Protein AF-A0A2E7GYG0-F1 (afdb_monomer_lite)

Structure (mmCIF, N/CA/C/O backbone):
data_AF-A0A2E7GYG0-F1
#
_entry.id   AF-A0A2E7GYG0-F1
#
loop_
_atom_site.group_PDB
_atom_site.id
_atom_site.type_symbol
_atom_site.label_atom_id
_atom_site.label_alt_id
_atom_site.label_comp_id
_atom_site.label_asym_id
_atom_site.label_entity_id
_atom_site.label_seq_id
_atom_site.pdbx_PDB_ins_code
_atom_site.Cartn_x
_atom_site.Cartn_y
_atom_site.Cartn_z
_atom_site.occupancy
_atom_site.B_iso_or_equiv
_atom_site.auth_seq_id
_atom_site.auth_comp_id
_atom_site.auth_asym_id
_atom_site.auth_atom_id
_atom_site.pdbx_PDB_model_num
ATOM 1 N N . MET A 1 1 ? -18.076 -58.153 -50.955 1.00 33.41 1 MET A N 1
ATOM 2 C CA . MET A 1 1 ? -17.111 -58.349 -49.848 1.00 33.41 1 MET A CA 1
ATOM 3 C C . MET A 1 1 ? -17.342 -57.256 -48.816 1.00 33.41 1 MET A C 1
ATOM 5 O O . MET A 1 1 ? -17.898 -56.226 -49.158 1.00 33.41 1 MET A O 1
ATOM 9 N N . ARG A 1 2 ? -17.050 -57.573 -47.556 1.00 34.78 2 ARG A N 1
ATOM 10 C CA . ARG A 1 2 ? -17.589 -56.986 -46.318 1.00 34.78 2 ARG A CA 1
ATOM 11 C C . ARG A 1 2 ? -17.377 -55.469 -46.173 1.00 34.78 2 ARG A C 1
ATOM 13 O O . ARG A 1 2 ? -16.277 -54.990 -46.403 1.00 34.78 2 ARG A O 1
ATOM 20 N N . GLY A 1 3 ? -18.394 -54.768 -45.669 1.00 33.34 3 GLY A N 1
ATOM 21 C CA . GLY A 1 3 ? -18.310 -53.374 -45.223 1.00 33.34 3 GLY A CA 1
ATOM 22 C C . GLY A 1 3 ? -19.575 -52.991 -44.458 1.00 33.34 3 GLY A C 1
ATOM 23 O O . GLY A 1 3 ? -20.660 -53.052 -45.011 1.00 33.34 3 GLY A O 1
ATOM 24 N N . ARG A 1 4 ? -19.427 -52.733 -43.161 1.00 37.69 4 ARG A N 1
ATOM 25 C CA . ARG A 1 4 ? -20.456 -52.665 -42.111 1.00 37.69 4 ARG A CA 1
ATOM 26 C C . ARG A 1 4 ? -21.524 -51.577 -42.319 1.00 37.69 4 ARG A C 1
ATOM 28 O O . ARG A 1 4 ? -21.213 -50.487 -42.783 1.00 37.69 4 ARG A O 1
ATOM 35 N N . LEU A 1 5 ? -22.750 -51.877 -41.871 1.00 33.22 5 LEU A N 1
ATOM 36 C CA . LEU A 1 5 ? -23.785 -50.892 -41.544 1.00 33.22 5 LEU A CA 1
ATOM 37 C C . LEU A 1 5 ? -23.222 -49.839 -40.578 1.00 33.22 5 LEU A C 1
ATOM 39 O O . LEU A 1 5 ? -22.722 -50.199 -39.513 1.00 33.22 5 LEU A O 1
ATOM 43 N N . VAL A 1 6 ? -23.428 -48.564 -40.898 1.00 33.34 6 VAL A N 1
ATOM 44 C CA . VAL A 1 6 ? -23.585 -47.505 -39.899 1.00 33.34 6 VAL A CA 1
ATOM 45 C C . VAL A 1 6 ? -24.894 -46.800 -40.233 1.00 33.34 6 VAL A C 1
ATOM 47 O O . VAL A 1 6 ? -25.022 -46.140 -41.261 1.00 33.34 6 VAL A O 1
ATOM 50 N N . LEU A 1 7 ? -25.896 -47.037 -39.389 1.00 32.44 7 LEU A N 1
ATOM 51 C CA . LEU A 1 7 ? -27.152 -46.303 -39.375 1.00 32.44 7 LEU A CA 1
ATOM 52 C C . LEU A 1 7 ? -26.850 -44.864 -38.954 1.00 32.44 7 LEU A C 1
ATOM 54 O O . LEU A 1 7 ? -26.461 -44.606 -37.818 1.00 32.44 7 LEU A O 1
ATOM 58 N N . VAL A 1 8 ? -27.031 -43.943 -39.894 1.00 31.84 8 VAL A N 1
ATOM 59 C CA . VAL A 1 8 ? -27.128 -42.509 -39.639 1.00 31.84 8 VAL A CA 1
ATOM 60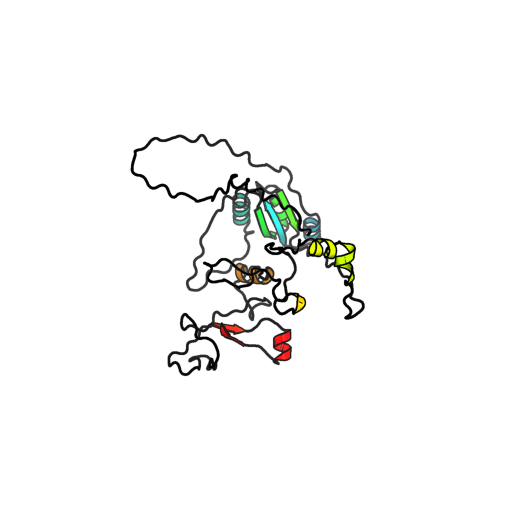 C C . VAL A 1 8 ? -28.435 -42.279 -38.881 1.00 31.84 8 VAL A C 1
ATOM 62 O O . VAL A 1 8 ? -29.512 -42.316 -39.471 1.00 31.84 8 VAL A O 1
ATOM 65 N N . VAL A 1 9 ? -28.353 -42.082 -37.565 1.00 32.62 9 VAL A N 1
ATOM 66 C CA . VAL A 1 9 ? -29.472 -41.556 -36.775 1.00 32.62 9 VAL A CA 1
ATOM 67 C C . VAL A 1 9 ? -29.302 -40.046 -36.696 1.00 32.62 9 VAL A C 1
ATOM 69 O O . VAL A 1 9 ? -28.594 -39.502 -35.856 1.00 32.62 9 VAL A O 1
ATOM 72 N N . MET A 1 10 ? -29.943 -39.388 -37.654 1.00 33.03 10 MET A N 1
ATOM 73 C CA . MET A 1 10 ? -30.180 -37.956 -37.708 1.00 33.03 10 MET A CA 1
ATOM 74 C C . MET A 1 10 ? -31.490 -37.682 -36.956 1.00 33.03 10 MET A C 1
ATOM 76 O O . MET A 1 10 ? -32.553 -37.754 -37.559 1.00 33.03 10 MET A O 1
ATOM 80 N N . ALA A 1 11 ? -31.433 -37.453 -35.640 1.00 32.22 11 ALA A N 1
ATOM 81 C CA . ALA A 1 11 ? -32.540 -36.888 -34.854 1.00 32.22 11 ALA A CA 1
ATOM 82 C C . ALA A 1 11 ? -32.092 -36.607 -33.411 1.00 32.22 11 ALA A C 1
ATOM 84 O O . ALA A 1 11 ? -32.101 -37.519 -32.593 1.00 32.22 11 ALA A O 1
ATOM 85 N N . LEU A 1 12 ? -31.688 -35.362 -33.129 1.00 29.38 12 LEU A N 1
ATOM 86 C CA . LEU A 1 12 ? -31.850 -34.634 -31.852 1.00 29.38 12 LEU A CA 1
ATOM 87 C C . LEU A 1 12 ? -31.145 -33.266 -31.959 1.00 29.38 12 LEU A C 1
ATOM 89 O O . LEU A 1 12 ? -30.256 -32.915 -31.194 1.00 29.38 12 LEU A O 1
ATOM 93 N N . LEU A 1 13 ? -31.546 -32.482 -32.960 1.00 33.47 13 LEU A N 1
ATOM 94 C CA . LEU A 1 13 ? -31.440 -31.026 -32.916 1.00 33.47 13 LEU A CA 1
ATOM 95 C C . LEU A 1 13 ? -32.836 -30.545 -32.548 1.00 33.47 13 LEU A C 1
ATOM 97 O O . LEU A 1 13 ? -33.696 -30.587 -33.420 1.00 33.47 13 LEU A O 1
ATOM 101 N N . LEU A 1 14 ? -33.064 -30.221 -31.270 1.00 33.94 14 LEU A N 1
ATOM 102 C CA . LEU A 1 14 ? -34.128 -29.349 -30.737 1.00 33.94 14 LEU A CA 1
ATOM 103 C C . LEU A 1 14 ? -34.200 -29.511 -29.205 1.00 33.94 14 LEU A C 1
ATOM 105 O O . LEU A 1 14 ? -35.057 -30.218 -28.685 1.00 33.94 14 LEU A O 1
ATOM 109 N N . SER A 1 15 ? -33.314 -28.825 -28.479 1.00 32.38 15 SER A N 1
ATOM 110 C CA . SER A 1 15 ? -33.604 -28.361 -27.114 1.00 32.38 15 SER A CA 1
ATOM 111 C C . SER A 1 15 ? -32.639 -27.241 -26.702 1.00 32.38 15 SER A C 1
ATOM 113 O O . SER A 1 15 ? -31.486 -27.486 -26.365 1.00 32.38 15 SER A O 1
ATOM 115 N N . SER A 1 16 ? -33.170 -26.015 -26.768 1.00 29.08 16 SER A N 1
ATOM 116 C CA . SER A 1 16 ? -32.840 -24.821 -25.973 1.00 29.08 16 SER A CA 1
ATOM 117 C C . SER A 1 16 ? -31.392 -24.312 -25.925 1.00 29.08 16 SER A C 1
ATOM 119 O O . SER A 1 16 ? -30.698 -24.464 -24.924 1.00 29.08 16 SER A O 1
ATOM 121 N N . SER A 1 17 ? -31.009 -23.535 -26.937 1.00 30.48 17 SER A N 1
ATOM 122 C CA . SER A 1 17 ? -30.136 -22.372 -26.751 1.00 30.48 17 SER A CA 1
ATOM 123 C C . SER A 1 17 ? -31.020 -21.143 -26.502 1.00 30.48 17 SER A C 1
ATOM 125 O O . SER A 1 17 ? -31.627 -20.627 -27.441 1.00 30.48 17 SER A O 1
ATOM 127 N N . LEU A 1 18 ? -31.139 -20.699 -25.248 1.00 32.06 18 LEU A N 1
ATOM 128 C CA . LEU A 1 18 ? -31.650 -19.362 -24.935 1.00 32.06 18 LEU A CA 1
ATOM 129 C C . LEU A 1 18 ? -30.455 -18.399 -24.905 1.00 32.06 18 LEU A C 1
ATOM 131 O O . LEU A 1 18 ? -29.615 -18.525 -24.015 1.00 32.06 18 LEU A O 1
ATOM 135 N N . PRO A 1 19 ? -30.347 -17.450 -25.847 1.00 31.58 19 PRO A N 1
ATOM 136 C CA . PRO A 1 19 ? -29.474 -16.302 -25.679 1.00 31.58 19 PRO A CA 1
ATOM 137 C C . PRO A 1 19 ? -30.130 -15.340 -24.681 1.00 31.58 19 PRO A C 1
ATOM 139 O O . PRO A 1 19 ? -31.263 -14.903 -24.878 1.00 31.58 19 PRO A O 1
ATOM 142 N N . SER A 1 20 ? -29.429 -15.011 -23.596 1.00 27.31 20 SER A N 1
ATOM 143 C CA . SER A 1 20 ? -29.859 -13.953 -22.681 1.00 27.31 20 SER A CA 1
ATOM 144 C C . SER A 1 20 ? -29.517 -12.603 -23.317 1.00 27.31 20 SER A C 1
ATOM 146 O O . SER A 1 20 ? -28.436 -12.056 -23.119 1.00 27.31 20 SER A O 1
ATOM 148 N N . THR A 1 21 ? -30.404 -12.099 -24.175 1.00 32.84 21 THR A N 1
ATOM 149 C CA . THR A 1 21 ? -30.328 -10.738 -24.718 1.00 32.84 21 THR A CA 1
ATOM 150 C C . THR A 1 21 ? -31.119 -9.795 -23.819 1.00 32.84 21 THR A C 1
ATOM 152 O O . THR A 1 21 ? -32.348 -9.875 -23.755 1.00 32.84 21 THR A O 1
ATOM 155 N N . ALA A 1 22 ? -30.419 -8.881 -23.145 1.00 26.56 22 ALA A N 1
ATOM 156 C CA . ALA A 1 22 ? -31.026 -7.746 -22.462 1.00 26.56 22 ALA A CA 1
ATOM 157 C C . ALA A 1 22 ? -31.752 -6.871 -23.496 1.00 26.56 22 ALA A C 1
ATOM 159 O O . ALA A 1 22 ? -31.137 -6.285 -24.386 1.00 26.56 22 ALA A O 1
ATOM 160 N N . THR A 1 23 ? -33.081 -6.830 -23.413 1.00 26.23 23 THR A N 1
ATOM 161 C CA . THR A 1 23 ? -33.915 -6.013 -24.297 1.00 26.23 23 THR A CA 1
ATOM 162 C C . THR A 1 23 ? -34.096 -4.644 -23.654 1.00 26.23 23 THR A C 1
ATOM 164 O O . THR A 1 23 ? -34.757 -4.522 -22.625 1.00 26.23 23 THR A O 1
ATOM 167 N N . ILE A 1 24 ? -33.512 -3.611 -24.265 1.00 32.62 24 ILE A N 1
ATOM 168 C CA . ILE A 1 24 ? -33.830 -2.209 -23.977 1.00 32.62 24 ILE A CA 1
ATOM 169 C C . ILE A 1 24 ? -35.216 -1.937 -24.569 1.00 32.62 24 ILE A C 1
ATOM 171 O O . ILE A 1 24 ? -35.378 -1.798 -25.781 1.00 32.62 24 ILE A O 1
ATOM 175 N N . GLY A 1 25 ? -36.232 -1.913 -23.710 1.00 26.00 25 GLY A N 1
ATOM 176 C CA . GLY A 1 25 ? -37.585 -1.500 -24.065 1.00 26.00 25 GLY A CA 1
ATOM 177 C C . GLY A 1 25 ? -37.721 0.017 -23.980 1.00 26.00 25 GLY A C 1
ATOM 178 O O . GLY A 1 25 ? -37.784 0.573 -22.889 1.00 26.00 25 GLY A O 1
ATOM 179 N N . SER A 1 26 ? -37.788 0.680 -25.133 1.00 30.48 26 SER A N 1
ATOM 180 C CA . SER A 1 26 ? -38.292 2.050 -25.252 1.00 30.48 26 SER A CA 1
ATOM 181 C C . SER A 1 26 ? -39.805 2.016 -25.470 1.00 30.48 26 SER A C 1
ATOM 183 O O . SER A 1 26 ? -40.259 1.439 -26.457 1.00 30.48 26 SER A O 1
ATOM 185 N N . SER A 1 27 ? -40.576 2.669 -24.593 1.00 31.11 27 SER A N 1
ATOM 186 C CA . SER A 1 27 ? -41.875 3.257 -24.950 1.00 31.11 27 SER A CA 1
ATOM 187 C C . SER A 1 27 ? -42.373 4.264 -23.902 1.00 31.11 27 SER A C 1
ATOM 189 O O . SER A 1 27 ? -42.731 3.888 -22.792 1.00 31.11 27 SER A O 1
ATOM 191 N N . GLY A 1 28 ? -42.404 5.537 -24.309 1.00 26.77 28 GLY A N 1
ATOM 192 C CA . GLY A 1 28 ? -43.524 6.486 -24.192 1.00 26.77 28 GLY A CA 1
ATOM 193 C C . GLY A 1 28 ? -44.371 6.581 -22.912 1.00 26.77 28 GLY A C 1
ATOM 194 O O . GLY A 1 28 ? -45.183 5.713 -22.625 1.00 26.77 28 GLY A O 1
ATOM 195 N N . SER A 1 29 ? -44.267 7.750 -22.270 1.00 35.12 29 SER A N 1
ATOM 196 C CA . SER A 1 29 ? -45.313 8.535 -21.582 1.00 35.12 29 SER A CA 1
ATOM 197 C C . SER A 1 29 ? -46.593 7.828 -21.091 1.00 35.12 29 SER A C 1
ATOM 199 O O . SER A 1 29 ? -47.528 7.622 -21.867 1.00 35.12 29 SER A O 1
ATOM 201 N N . ALA A 1 30 ? -46.720 7.670 -19.771 1.00 28.12 30 ALA A N 1
ATOM 202 C CA . ALA A 1 30 ? -47.998 7.757 -19.060 1.00 28.12 30 ALA A CA 1
ATOM 203 C C . ALA A 1 30 ? -47.771 8.157 -17.589 1.00 28.12 30 ALA A C 1
ATOM 205 O O . ALA A 1 30 ? -46.760 7.828 -16.980 1.00 28.12 30 ALA A O 1
ATOM 206 N N . SER A 1 31 ? -48.711 8.939 -17.074 1.00 27.78 31 SER A N 1
ATOM 207 C CA . SER A 1 31 ? -48.713 9.726 -15.841 1.00 27.78 31 SER A CA 1
ATOM 208 C C . SER A 1 31 ? -48.737 8.942 -14.522 1.00 27.78 31 SER A C 1
ATOM 210 O O . SER A 1 31 ? -49.460 7.960 -14.398 1.00 27.78 31 SER A O 1
ATOM 212 N N . SER A 1 32 ? -48.031 9.504 -13.533 1.00 35.12 32 SER A N 1
ATOM 213 C CA . SER A 1 32 ? -48.257 9.502 -12.074 1.00 35.12 32 SER A CA 1
ATOM 214 C C . SER A 1 32 ? -49.264 8.505 -11.483 1.00 35.12 32 SER A C 1
ATOM 216 O O . SER A 1 32 ? -50.478 8.660 -11.630 1.00 35.12 32 SER A O 1
ATOM 218 N N . SER A 1 33 ? -48.763 7.591 -10.656 1.00 27.05 33 SER A N 1
ATOM 219 C CA . SER A 1 33 ? -49.488 7.025 -9.515 1.00 27.05 33 SER A CA 1
ATOM 220 C C . SER A 1 33 ? -48.459 6.709 -8.431 1.00 27.05 33 SER A C 1
ATOM 222 O O . SER A 1 33 ? -47.560 5.901 -8.643 1.00 27.05 33 SER A O 1
ATOM 224 N N . GLU A 1 34 ? -48.534 7.430 -7.315 1.00 35.12 34 GLU A N 1
ATOM 225 C CA . GLU A 1 34 ? -47.704 7.218 -6.131 1.00 35.12 34 GLU A CA 1
ATOM 226 C C . GLU A 1 34 ? -48.044 5.855 -5.513 1.00 35.12 34 GLU A C 1
ATOM 228 O O . GLU A 1 34 ? -49.102 5.690 -4.907 1.00 35.12 34 GLU A O 1
ATOM 233 N N . GLU A 1 35 ? -47.155 4.871 -5.647 1.00 28.17 35 GLU A N 1
ATOM 234 C CA . GLU A 1 35 ? -47.174 3.687 -4.790 1.00 28.17 35 GLU A CA 1
ATOM 235 C C . GLU A 1 35 ? -46.296 3.954 -3.562 1.00 28.17 35 GLU A C 1
ATOM 237 O O . GLU A 1 35 ? -45.066 3.972 -3.623 1.00 28.17 35 GLU A O 1
ATOM 242 N N . GLN A 1 36 ? -46.956 4.187 -2.425 1.00 33.34 36 GLN A N 1
ATOM 243 C CA . GLN A 1 36 ? -46.347 4.161 -1.098 1.00 33.34 36 GLN A CA 1
ATOM 244 C C . GLN A 1 36 ? -45.737 2.777 -0.840 1.00 33.34 36 GLN A C 1
ATOM 246 O O . GLN A 1 36 ? -46.421 1.842 -0.418 1.00 33.34 36 GLN A O 1
ATOM 251 N N . SER A 1 37 ? -44.429 2.652 -1.057 1.00 30.83 37 SER A N 1
ATOM 252 C CA . SER A 1 37 ? -43.659 1.513 -0.565 1.00 30.83 37 SER A CA 1
ATOM 253 C C . SER A 1 37 ? -43.575 1.598 0.959 1.00 30.83 37 SER A C 1
ATOM 255 O O . SER A 1 37 ? -42.920 2.475 1.525 1.00 30.83 37 SER A O 1
ATOM 257 N N . SER A 1 38 ? -44.281 0.695 1.635 1.00 33.25 38 SER A N 1
ATOM 258 C CA . SER A 1 38 ? -44.122 0.462 3.067 1.00 33.25 38 SER A CA 1
ATOM 259 C C . SER A 1 38 ? -42.741 -0.150 3.309 1.00 33.25 38 SER A C 1
ATOM 261 O O . SER A 1 38 ? -42.556 -1.354 3.131 1.00 33.25 38 SER A O 1
ATOM 263 N N . GLN A 1 39 ? -41.767 0.672 3.704 1.00 35.84 39 GLN A N 1
ATOM 264 C CA . GLN A 1 39 ? -40.470 0.192 4.178 1.00 35.84 39 GLN A CA 1
ATOM 265 C C . GLN A 1 39 ? -40.678 -0.643 5.446 1.00 35.84 39 GLN A C 1
ATOM 267 O O . GLN A 1 39 ? -41.074 -0.148 6.502 1.00 35.84 39 GLN A O 1
ATOM 272 N N . LYS A 1 40 ? -40.437 -1.948 5.325 1.00 31.44 40 LYS A N 1
ATOM 273 C CA . LYS A 1 40 ? -40.298 -2.859 6.460 1.00 31.44 40 LYS A CA 1
ATOM 274 C C . LYS A 1 40 ? -39.028 -2.434 7.217 1.00 31.44 40 LYS A C 1
ATOM 276 O O . LYS A 1 40 ? -38.023 -2.218 6.546 1.00 31.44 40 LYS A O 1
ATOM 281 N N . PRO A 1 41 ? -39.030 -2.300 8.555 1.00 38.56 41 PRO A N 1
ATOM 282 C CA . PRO A 1 41 ? -37.816 -1.932 9.273 1.00 38.56 41 PRO A CA 1
ATOM 283 C C . PRO A 1 41 ? -36.784 -3.036 9.056 1.00 38.56 41 PRO A C 1
ATOM 285 O O . PRO A 1 41 ? -37.044 -4.195 9.392 1.00 38.56 41 PRO A O 1
ATOM 288 N N . GLU A 1 42 ? -35.650 -2.695 8.457 1.00 48.31 42 GLU A N 1
ATOM 289 C CA . GLU A 1 42 ? -34.502 -3.587 8.400 1.00 48.31 42 GLU A CA 1
ATOM 290 C C . GLU A 1 42 ? -34.035 -3.838 9.832 1.00 48.31 42 GLU A C 1
ATOM 292 O O . GLU A 1 42 ? -33.703 -2.919 10.583 1.00 48.31 42 GLU A O 1
ATOM 297 N N . THR A 1 43 ? -34.091 -5.097 10.253 1.00 48.38 43 THR A N 1
ATOM 298 C CA . THR A 1 43 ? -33.610 -5.514 11.564 1.00 48.38 43 THR A CA 1
ATOM 299 C C . THR A 1 43 ? -32.087 -5.392 11.561 1.00 48.38 43 THR A C 1
ATOM 301 O O . THR A 1 43 ? -31.396 -6.301 11.105 1.00 48.38 43 THR A O 1
ATOM 304 N N . LEU A 1 44 ? -31.558 -4.265 12.043 1.00 54.06 44 LEU A N 1
ATOM 305 C CA . LEU A 1 44 ? -30.131 -4.110 12.323 1.00 54.06 44 LEU A CA 1
ATOM 306 C C . LEU A 1 44 ? -29.709 -5.236 13.277 1.00 54.06 44 LEU A C 1
ATOM 308 O O . LEU A 1 44 ? -30.254 -5.364 14.377 1.00 54.06 44 LEU A O 1
ATOM 312 N N . LEU A 1 45 ? -28.780 -6.089 12.842 1.00 56.41 45 LEU A N 1
ATOM 313 C CA . LEU A 1 45 ? -28.219 -7.139 13.687 1.00 56.41 45 LEU A CA 1
ATOM 314 C C . LEU A 1 45 ? -27.464 -6.469 14.835 1.00 56.41 45 LEU A C 1
ATOM 316 O O . LEU A 1 45 ? -26.390 -5.902 14.645 1.00 56.41 45 LEU A O 1
ATOM 320 N N . GLN A 1 46 ? -28.053 -6.499 16.028 1.00 56.22 46 GLN A N 1
ATOM 321 C CA . GLN A 1 46 ? -27.430 -5.948 17.218 1.00 56.22 46 GLN A CA 1
ATOM 322 C C . GLN A 1 46 ? -26.558 -7.024 17.864 1.00 56.22 46 GLN A C 1
ATOM 324 O O . GLN A 1 46 ? -27.064 -8.053 18.310 1.00 56.22 46 GLN A O 1
ATOM 329 N N . PHE A 1 47 ? -25.250 -6.778 17.906 1.00 65.06 47 PHE A N 1
ATOM 330 C CA . PHE A 1 47 ? -24.272 -7.623 18.583 1.00 65.06 47 PHE A CA 1
ATOM 331 C C . PHE A 1 47 ? -24.021 -7.031 19.976 1.00 65.06 47 PHE A C 1
ATOM 333 O O . PHE A 1 47 ? -23.287 -6.055 20.095 1.00 65.06 47 PHE A O 1
ATOM 340 N N . PRO A 1 48 ? -24.674 -7.542 21.038 1.00 65.06 48 PRO A N 1
ATOM 341 C CA . PRO A 1 48 ? -24.642 -6.898 22.351 1.00 65.06 48 PRO A CA 1
ATOM 342 C C . PRO A 1 48 ? -23.258 -6.928 23.008 1.00 65.06 48 PRO A C 1
ATOM 344 O O . PRO A 1 48 ? -23.000 -6.094 23.864 1.00 65.06 48 PRO A O 1
ATOM 347 N N . ASN A 1 49 ? -22.389 -7.859 22.598 1.00 83.50 49 ASN A N 1
ATOM 348 C CA . ASN A 1 49 ? -21.020 -7.981 23.083 1.00 83.50 49 ASN A CA 1
ATOM 349 C C . ASN A 1 49 ? -20.079 -8.181 21.887 1.00 83.50 49 ASN A C 1
ATOM 351 O O . ASN A 1 49 ? -20.024 -9.296 21.354 1.00 83.50 49 ASN A O 1
ATOM 355 N N . PRO A 1 50 ? -19.347 -7.142 21.464 1.00 90.94 50 PRO A N 1
ATOM 356 C CA . PRO A 1 50 ? -18.288 -7.294 20.482 1.00 90.94 50 PRO A CA 1
ATOM 357 C C . PRO A 1 50 ? -17.217 -8.282 20.943 1.00 90.94 50 PRO A C 1
ATOM 359 O O . PRO A 1 50 ? -16.842 -8.307 22.117 1.00 90.94 50 PRO A O 1
ATOM 362 N N . TRP A 1 51 ? -16.691 -9.083 20.019 1.00 94.00 51 TRP A N 1
ATOM 363 C CA . TRP A 1 51 ? -15.485 -9.864 20.293 1.00 94.00 51 TRP A CA 1
ATOM 364 C C . TRP A 1 51 ? -14.262 -8.939 20.267 1.00 94.00 51 TRP A C 1
ATOM 366 O O . TRP A 1 51 ? -14.129 -8.129 19.357 1.00 94.00 51 TRP A O 1
ATOM 376 N N . VAL A 1 52 ? -13.365 -9.043 21.246 1.00 93.12 52 VAL A N 1
ATOM 377 C CA . VAL A 1 52 ? -12.161 -8.202 21.330 1.00 93.12 52 VAL A CA 1
ATOM 378 C C . VAL A 1 52 ? -10.938 -9.100 21.415 1.00 93.12 52 VAL A C 1
ATOM 380 O O . VAL A 1 52 ? -10.891 -9.993 22.264 1.00 93.12 52 VAL A O 1
ATOM 383 N N . ASP A 1 53 ? -9.949 -8.856 20.557 1.00 93.12 53 ASP A N 1
ATOM 384 C CA . ASP A 1 53 ? -8.667 -9.550 20.625 1.00 93.12 53 ASP A CA 1
ATOM 385 C C . ASP A 1 53 ? -7.950 -9.222 21.947 1.00 93.12 53 ASP A C 1
ATOM 387 O O . ASP A 1 53 ? -7.742 -8.059 22.305 1.00 93.12 53 ASP A O 1
ATOM 391 N N . GLY A 1 54 ? -7.558 -10.259 22.689 1.00 92.19 54 GLY A N 1
ATOM 392 C CA . GLY A 1 54 ? -6.871 -10.114 23.971 1.00 92.19 54 GLY A CA 1
ATOM 393 C C . GLY A 1 54 ? -5.486 -9.470 23.852 1.00 92.19 54 GLY A C 1
ATOM 394 O O . GLY A 1 54 ? -4.997 -8.898 24.833 1.00 92.19 54 GLY A O 1
ATOM 395 N N . SER A 1 55 ? -4.853 -9.512 22.673 1.00 93.25 55 SER A N 1
ATOM 396 C CA . SER A 1 55 ? -3.567 -8.836 22.467 1.00 93.25 55 SER A CA 1
ATOM 397 C C . SER A 1 55 ? -3.698 -7.311 22.502 1.00 93.25 55 SER A C 1
ATOM 399 O O . SER A 1 55 ? -2.789 -6.654 23.006 1.00 93.25 55 SER A O 1
ATOM 401 N N . LEU A 1 56 ? -4.848 -6.745 22.108 1.00 94.19 56 LEU A N 1
ATOM 402 C CA . LEU A 1 56 ? -5.120 -5.307 22.243 1.00 94.19 56 LEU A CA 1
ATOM 403 C C . LEU A 1 56 ? -5.064 -4.866 23.707 1.00 94.19 56 LEU A C 1
ATOM 405 O O . LEU A 1 56 ? -4.390 -3.896 24.042 1.00 94.19 56 LEU A O 1
ATOM 409 N N . LEU A 1 57 ? -5.731 -5.608 24.595 1.00 92.38 57 LEU A N 1
ATOM 410 C CA . LEU A 1 57 ? -5.705 -5.329 26.033 1.00 92.38 57 LEU A CA 1
ATOM 411 C C . LEU A 1 57 ? -4.298 -5.510 26.603 1.00 92.38 57 LEU A C 1
ATOM 413 O O . LEU A 1 57 ? -3.838 -4.674 27.372 1.00 92.38 57 LEU A O 1
ATOM 417 N N . SER A 1 58 ? -3.582 -6.541 26.151 1.00 93.75 58 SER A N 1
ATOM 418 C CA . SER A 1 58 ? -2.195 -6.782 26.562 1.00 93.75 58 SER A CA 1
ATOM 419 C C . SER A 1 58 ? -1.267 -5.616 26.183 1.00 93.75 58 SER A C 1
ATOM 421 O O . SER A 1 58 ? -0.394 -5.251 26.968 1.00 93.75 58 SER A O 1
ATOM 423 N N . ARG A 1 59 ? -1.468 -4.990 25.013 1.00 93.62 59 ARG A N 1
ATOM 424 C CA . ARG A 1 59 ? -0.731 -3.787 24.579 1.00 93.62 59 ARG A CA 1
ATOM 425 C C . ARG A 1 59 ? -1.045 -2.578 25.451 1.00 93.62 59 ARG A C 1
ATOM 427 O O . ARG A 1 59 ? -0.124 -1.893 25.900 1.00 93.62 59 ARG A O 1
ATOM 434 N N . VAL A 1 60 ? -2.322 -2.353 25.753 1.00 93.81 60 VAL A N 1
ATOM 435 C CA . VAL A 1 60 ? -2.743 -1.292 26.680 1.00 93.81 60 VAL A CA 1
ATOM 436 C C . VAL A 1 60 ? -2.124 -1.495 28.065 1.00 93.81 60 VAL A C 1
ATOM 438 O O . VAL A 1 60 ? -1.535 -0.564 28.613 1.00 93.81 60 VAL A O 1
ATOM 441 N N . ASP A 1 61 ? -2.174 -2.717 28.593 1.00 93.69 61 ASP A N 1
ATOM 442 C CA . ASP A 1 61 ? -1.601 -3.074 29.895 1.00 93.69 61 ASP A CA 1
ATOM 443 C C . ASP A 1 61 ? -0.068 -2.952 29.915 1.00 93.69 61 ASP A C 1
ATOM 445 O O . ASP A 1 61 ? 0.520 -2.643 30.954 1.00 93.69 61 ASP A O 1
ATOM 449 N N . SER A 1 62 ? 0.591 -3.133 28.765 1.00 93.75 62 SER A N 1
ATOM 450 C CA . SER A 1 62 ? 2.033 -2.902 28.603 1.00 93.75 62 SER A CA 1
ATOM 451 C C . SER A 1 62 ? 2.429 -1.418 28.570 1.00 93.75 62 SER A C 1
ATOM 453 O O . SER A 1 62 ? 3.619 -1.104 28.592 1.00 93.75 62 SER A O 1
ATOM 455 N N . GLY A 1 63 ? 1.452 -0.504 28.564 1.00 93.44 63 GLY A N 1
ATOM 456 C CA . GLY A 1 63 ? 1.669 0.943 28.620 1.00 93.44 63 GLY A CA 1
ATOM 457 C C . GLY A 1 63 ? 1.691 1.647 27.263 1.00 93.44 63 GLY A C 1
ATOM 458 O O . GLY A 1 63 ? 2.136 2.791 27.193 1.00 93.44 63 GLY A O 1
ATOM 459 N N . GLN A 1 64 ? 1.226 1.003 26.189 1.00 95.06 64 GLN A N 1
ATOM 460 C CA . GLN A 1 64 ? 1.132 1.634 24.871 1.00 95.06 64 GLN A CA 1
ATOM 461 C C . GLN A 1 64 ? 0.088 2.769 24.906 1.00 95.06 64 GLN A C 1
ATOM 463 O O . GLN A 1 64 ? -1.023 2.566 25.392 1.00 95.06 64 GLN A O 1
ATOM 468 N N . GLU A 1 65 ? 0.416 3.970 24.411 1.00 94.69 65 GLU A N 1
ATOM 469 C CA . GLU A 1 65 ? -0.491 5.138 24.471 1.00 94.69 65 GLU A CA 1
ATOM 470 C C . GLU A 1 65 ? -1.652 5.062 23.469 1.00 94.69 65 GLU A C 1
ATOM 472 O O . GLU A 1 65 ? -2.749 5.564 23.734 1.00 94.69 65 GLU A O 1
ATOM 477 N N . ALA A 1 66 ? -1.413 4.430 22.323 1.00 94.00 66 ALA A N 1
ATOM 478 C CA . ALA A 1 66 ? -2.393 4.190 21.277 1.00 94.00 66 ALA A CA 1
ATOM 479 C C . ALA A 1 66 ? -2.174 2.805 20.673 1.00 94.00 66 ALA A C 1
ATOM 481 O O . ALA A 1 66 ? -1.036 2.359 20.564 1.00 94.00 66 ALA A O 1
ATOM 482 N N . VAL A 1 67 ? -3.254 2.149 20.269 1.00 94.88 67 VAL A N 1
ATOM 483 C CA . VAL A 1 67 ? -3.242 0.818 19.652 1.00 94.88 67 VAL A CA 1
ATOM 484 C C . VAL A 1 67 ? -3.848 0.888 18.257 1.00 94.88 67 VAL A C 1
ATOM 486 O O . VAL A 1 67 ? -4.782 1.664 18.024 1.00 94.88 67 VAL A O 1
ATOM 489 N N . TRP A 1 68 ? -3.319 0.092 17.332 1.00 93.00 68 TRP A N 1
ATOM 490 C CA . TRP A 1 68 ? -3.855 -0.008 15.976 1.00 93.00 68 TRP A CA 1
ATOM 491 C C . TRP A 1 68 ? -4.918 -1.107 15.922 1.00 93.00 68 TRP A C 1
ATOM 493 O O . TRP A 1 68 ? -4.648 -2.274 16.214 1.00 93.00 68 TRP A O 1
ATOM 503 N N . VAL A 1 69 ? -6.153 -0.733 15.591 1.00 94.38 69 VAL A N 1
ATOM 504 C CA . VAL A 1 69 ? -7.317 -1.621 15.702 1.00 94.38 69 VAL A CA 1
ATOM 505 C C . VAL A 1 69 ? -7.990 -1.760 14.351 1.00 94.38 69 VAL A C 1
ATOM 507 O O . VAL A 1 69 ? -8.260 -0.761 13.692 1.00 94.38 69 VAL A O 1
ATOM 510 N N . THR A 1 70 ? -8.338 -2.991 13.977 1.00 94.62 70 THR A N 1
ATOM 511 C CA . THR A 1 70 ? -9.300 -3.254 12.900 1.00 94.62 70 THR A CA 1
ATOM 512 C C . THR A 1 70 ? -10.668 -3.519 13.518 1.00 94.62 70 THR A C 1
ATOM 514 O O . THR A 1 70 ? -10.881 -4.545 14.167 1.00 94.62 70 THR A O 1
ATOM 517 N N . ALA A 1 71 ? -11.601 -2.585 13.340 1.00 94.56 71 ALA A N 1
ATOM 518 C CA . ALA A 1 71 ? -12.973 -2.718 13.809 1.00 94.56 71 ALA A CA 1
ATOM 519 C C . ALA A 1 71 ? -13.849 -3.311 12.705 1.00 94.56 71 ALA A C 1
ATOM 521 O O . ALA A 1 71 ? -13.999 -2.698 11.652 1.00 94.56 71 ALA A O 1
ATOM 522 N N . ILE A 1 72 ? -14.454 -4.469 12.964 1.00 94.56 72 ILE A N 1
ATOM 523 C CA . ILE A 1 72 ? -15.516 -5.047 12.138 1.00 94.56 72 ILE A CA 1
ATOM 524 C C . ILE A 1 72 ? -16.846 -4.470 12.620 1.00 94.56 72 ILE A C 1
ATOM 526 O O . ILE A 1 72 ? -17.174 -4.583 13.805 1.00 94.56 72 ILE A O 1
ATOM 530 N N . THR A 1 73 ? -17.610 -3.858 11.718 1.00 92.38 73 THR A N 1
ATOM 531 C CA . THR A 1 73 ? -18.845 -3.137 12.045 1.00 92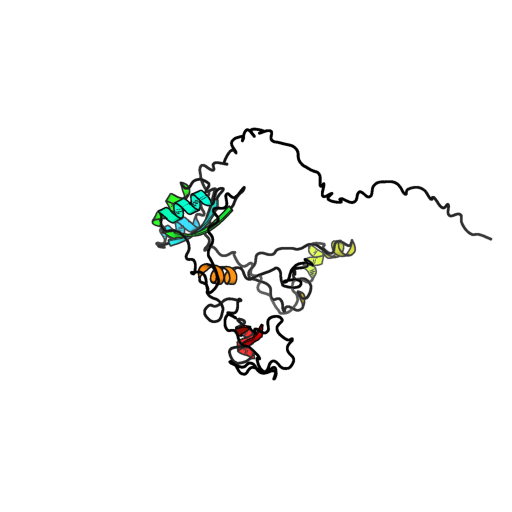.38 73 THR A CA 1
ATOM 532 C C . THR A 1 73 ? -19.948 -3.404 11.028 1.00 92.38 73 THR A C 1
ATOM 534 O O . THR A 1 73 ? -19.683 -3.570 9.845 1.00 92.38 73 THR A O 1
ATOM 537 N N . SER A 1 74 ? -21.202 -3.415 11.471 1.00 90.19 74 SER A N 1
ATOM 538 C CA . SER A 1 74 ? -22.379 -3.382 10.592 1.00 90.19 74 SER A CA 1
ATOM 539 C C . SER A 1 74 ? -22.770 -1.964 10.163 1.00 90.19 74 SER A C 1
ATOM 541 O O . SER A 1 74 ? -23.763 -1.776 9.467 1.00 90.19 74 SER A O 1
ATOM 543 N N . SER A 1 75 ? -22.044 -0.944 10.629 1.00 87.88 75 SER A N 1
ATOM 544 C CA . SER A 1 75 ? -22.295 0.446 10.263 1.00 87.88 75 SER A CA 1
ATOM 545 C C . SER A 1 75 ? -21.027 1.293 10.396 1.00 87.88 75 SER A C 1
ATOM 547 O O . SER A 1 75 ? -20.687 1.756 11.495 1.00 87.88 75 SER A O 1
ATOM 549 N N . LEU A 1 76 ? -20.399 1.619 9.265 1.00 89.06 76 LEU A N 1
ATOM 550 C CA . LEU A 1 76 ? -19.316 2.606 9.217 1.00 89.06 76 LEU A CA 1
ATOM 551 C C . LEU A 1 76 ? -19.759 4.007 9.661 1.00 89.06 76 LEU A C 1
ATOM 553 O O . LEU A 1 76 ? -18.975 4.695 10.301 1.00 89.06 76 LEU A O 1
ATOM 557 N N . ALA A 1 77 ? -21.011 4.412 9.425 1.00 87.81 77 ALA A N 1
ATOM 558 C CA . ALA A 1 77 ? -21.501 5.748 9.793 1.00 87.81 77 ALA A CA 1
ATOM 559 C C . ALA A 1 77 ? -21.455 6.026 11.314 1.00 87.81 77 ALA A C 1
ATOM 561 O O . ALA A 1 77 ? -21.016 7.092 11.756 1.00 87.81 77 ALA A O 1
ATOM 562 N N . HIS A 1 78 ? -21.879 5.059 12.137 1.00 89.94 78 HIS A N 1
ATOM 563 C CA . HIS A 1 78 ? -21.783 5.153 13.601 1.00 89.94 78 HIS A CA 1
ATOM 564 C C . HIS A 1 78 ? -20.329 5.153 14.092 1.00 89.94 78 HIS A C 1
ATOM 566 O O . HIS A 1 78 ? -19.996 5.924 14.997 1.00 89.94 78 HIS A O 1
ATOM 572 N N . LEU A 1 79 ? -19.467 4.326 13.490 1.00 91.62 79 LEU A N 1
ATOM 573 C CA . LEU A 1 79 ? -18.038 4.307 13.801 1.00 91.62 79 LEU A CA 1
ATOM 574 C C . LEU A 1 79 ? -17.380 5.648 13.445 1.00 91.62 79 LEU A C 1
ATOM 576 O O . LEU A 1 79 ? -16.698 6.232 14.282 1.00 91.62 79 LEU A O 1
ATOM 580 N N . ASP A 1 80 ? -17.663 6.184 12.261 1.00 91.19 80 ASP A N 1
ATOM 581 C CA . ASP A 1 80 ? -17.162 7.476 11.789 1.00 91.19 80 ASP A CA 1
ATOM 582 C C . ASP A 1 80 ? -17.586 8.628 12.713 1.00 91.19 80 ASP A C 1
ATOM 584 O O . ASP A 1 80 ? -16.762 9.424 13.170 1.00 91.19 80 ASP A O 1
ATOM 588 N N . SER A 1 81 ? -18.868 8.654 13.090 1.00 91.00 81 SER A N 1
ATOM 589 C CA . SER A 1 81 ? -19.412 9.625 14.046 1.00 91.00 81 SER A CA 1
ATOM 590 C C . SER A 1 81 ? -18.701 9.561 15.402 1.00 91.00 81 SER A C 1
ATOM 592 O O . SER A 1 81 ? -18.410 10.597 16.010 1.00 91.00 81 SER A O 1
ATOM 594 N N . TRP A 1 82 ? -18.406 8.351 15.889 1.00 93.44 82 TRP A N 1
ATOM 595 C CA . TRP A 1 82 ? -17.656 8.161 17.128 1.00 93.44 82 TRP A CA 1
ATOM 596 C C . TRP A 1 82 ? -16.213 8.656 16.993 1.00 93.44 82 TRP A C 1
ATOM 598 O O . TRP A 1 82 ? -15.780 9.451 17.827 1.00 93.44 82 TRP A O 1
ATOM 608 N N . GLN A 1 83 ? -15.511 8.284 15.918 1.00 93.19 83 GLN A N 1
ATOM 609 C CA . GLN A 1 83 ? -14.123 8.688 15.665 1.00 93.19 83 GLN A CA 1
ATOM 610 C C . GLN A 1 83 ? -13.982 10.209 15.571 1.00 93.19 83 GLN A C 1
ATOM 612 O O . GLN A 1 83 ? -13.053 10.778 16.143 1.00 93.19 83 GLN A O 1
ATOM 617 N N . ARG A 1 84 ? -14.930 10.897 14.925 1.00 90.88 84 ARG A N 1
ATOM 618 C CA . ARG A 1 84 ? -14.978 12.371 14.892 1.00 90.88 84 ARG A CA 1
ATOM 619 C C . ARG A 1 84 ? -15.125 12.972 16.281 1.00 90.88 84 ARG A C 1
ATOM 621 O O . ARG A 1 84 ? -14.434 13.931 16.616 1.00 90.88 84 ARG A O 1
ATOM 628 N N . LYS A 1 85 ? -16.000 12.401 17.110 1.00 93.19 85 LYS A N 1
ATOM 629 C CA . LYS A 1 85 ? -16.237 12.876 18.479 1.00 93.19 85 LYS A CA 1
ATOM 630 C C . LYS A 1 85 ? -15.020 12.680 19.383 1.00 93.19 85 LYS A C 1
ATOM 632 O O . LYS A 1 85 ? -14.808 13.480 20.293 1.00 93.19 85 LYS A O 1
ATOM 637 N N . THR A 1 86 ? -14.248 11.622 19.162 1.00 92.75 86 THR A N 1
ATOM 638 C CA . THR A 1 86 ? -13.074 11.278 19.972 1.00 92.75 86 THR A CA 1
ATOM 639 C C . THR A 1 86 ? -11.746 11.706 19.354 1.00 92.75 86 THR A C 1
ATOM 641 O O . THR A 1 86 ? -10.705 11.431 19.945 1.00 92.75 86 THR A O 1
ATOM 644 N N . ALA A 1 87 ? -11.771 12.373 18.194 1.00 88.88 87 ALA A N 1
ATOM 645 C CA . ALA A 1 87 ? -10.588 12.696 17.394 1.00 88.88 87 ALA A CA 1
ATOM 646 C C . ALA A 1 87 ? -9.703 11.462 17.103 1.00 88.88 87 ALA A C 1
ATOM 648 O O . ALA A 1 87 ? -8.481 11.532 17.161 1.00 88.88 87 ALA A O 1
ATOM 649 N N . SER A 1 88 ? -10.334 10.319 16.819 1.00 87.31 88 SER A N 1
ATOM 650 C CA . SER A 1 88 ? -9.694 9.035 16.476 1.00 87.31 88 SER A CA 1
ATOM 651 C C . SER A 1 88 ? -9.863 8.690 14.990 1.00 87.31 88 SER A C 1
ATOM 653 O O . SER A 1 88 ? -10.066 7.530 14.635 1.00 87.31 88 SER A O 1
ATOM 655 N N . ILE A 1 89 ? -9.881 9.715 14.134 1.00 85.69 89 ILE A N 1
ATOM 656 C CA . ILE A 1 89 ? -9.875 9.557 12.675 1.00 85.69 89 ILE A CA 1
ATOM 657 C C . ILE A 1 89 ? -8.422 9.403 12.235 1.00 85.69 89 ILE A C 1
ATOM 659 O O . ILE A 1 89 ? -7.548 10.081 12.778 1.00 85.69 89 ILE A O 1
ATOM 663 N N . GLU A 1 90 ? -8.186 8.529 11.260 1.00 81.31 90 GLU A N 1
ATOM 664 C CA . GLU A 1 90 ? -6.871 8.400 10.642 1.00 81.31 90 GLU A CA 1
ATOM 665 C C . GLU A 1 90 ? -6.389 9.702 10.007 1.00 81.31 90 GLU A C 1
ATOM 667 O O . GLU A 1 90 ? -7.174 10.579 9.625 1.00 81.31 90 GLU A O 1
ATOM 672 N N . ARG A 1 91 ? -5.068 9.814 9.881 1.00 82.50 91 ARG A N 1
ATOM 673 C CA . ARG A 1 91 ? -4.484 10.877 9.067 1.00 82.50 91 ARG A CA 1
ATOM 674 C C . ARG A 1 91 ? -4.899 10.665 7.609 1.00 82.50 91 ARG A C 1
ATOM 676 O O . ARG A 1 91 ? -5.025 9.542 7.140 1.00 82.50 91 ARG A O 1
ATOM 683 N N . GLN A 1 92 ? -5.100 11.764 6.899 1.00 83.25 92 GLN A N 1
ATOM 684 C CA . GLN A 1 92 ? -5.246 11.752 5.454 1.00 83.25 92 GLN A CA 1
ATOM 685 C C . GLN A 1 92 ? -4.521 12.965 4.885 1.00 83.25 92 GLN A C 1
ATOM 687 O O . GLN A 1 92 ? -4.670 14.074 5.413 1.00 83.25 92 GLN A O 1
ATOM 692 N N . ALA A 1 93 ? -3.723 12.751 3.842 1.00 83.12 93 ALA A N 1
ATOM 693 C CA . ALA A 1 93 ? -3.077 13.828 3.109 1.00 83.12 93 ALA A CA 1
ATOM 694 C C . ALA A 1 93 ? -4.126 14.766 2.473 1.00 83.12 93 ALA A C 1
ATOM 696 O O . ALA A 1 93 ? -5.222 14.326 2.109 1.00 83.12 93 ALA A O 1
ATOM 697 N N . PRO A 1 94 ? -3.838 16.076 2.363 1.00 84.81 94 PRO A N 1
ATOM 698 C CA . PRO A 1 94 ? -4.693 16.976 1.601 1.00 84.81 94 PRO A CA 1
ATOM 699 C C . PRO A 1 94 ? -4.675 16.594 0.109 1.00 84.81 94 PRO A C 1
ATOM 701 O O . PRO A 1 94 ? -3.685 16.030 -0.351 1.00 84.81 94 PRO A O 1
ATOM 704 N N . PRO A 1 95 ? -5.731 16.930 -0.656 1.00 83.56 95 PRO A N 1
ATOM 705 C CA . PRO A 1 95 ? -5.740 16.691 -2.096 1.00 83.56 95 PRO A CA 1
ATOM 706 C C . PRO A 1 95 ? -4.587 17.435 -2.781 1.00 83.56 95 PRO A C 1
ATOM 708 O O . PRO A 1 95 ? -4.304 18.592 -2.444 1.00 83.56 95 PRO A O 1
ATOM 711 N N . GLY A 1 96 ? -3.954 16.778 -3.752 1.00 79.12 96 GLY A N 1
ATOM 712 C CA . GLY A 1 96 ? -2.924 17.363 -4.601 1.00 79.12 96 GLY A CA 1
ATOM 713 C C . GLY A 1 96 ? -3.474 18.397 -5.597 1.00 79.12 96 GLY A C 1
ATOM 714 O O . GLY A 1 96 ? -4.685 18.645 -5.672 1.00 79.12 96 GLY A O 1
ATOM 715 N N . PRO A 1 97 ? -2.599 19.047 -6.385 1.00 75.94 97 PRO A N 1
ATOM 716 C CA . PRO A 1 97 ? -3.019 19.985 -7.422 1.00 75.94 97 PRO A CA 1
ATOM 717 C C . PRO A 1 97 ? -3.977 19.332 -8.430 1.00 75.94 97 PRO A C 1
ATOM 719 O O . PRO A 1 97 ? -3.626 18.372 -9.102 1.00 75.94 97 PRO A O 1
ATOM 722 N N . GLY A 1 98 ? -5.192 19.873 -8.553 1.00 79.69 98 GLY A N 1
ATOM 723 C CA . GLY A 1 98 ? -6.222 19.339 -9.455 1.00 79.69 98 GLY A CA 1
ATOM 724 C C . GLY A 1 98 ? -7.110 18.248 -8.846 1.00 79.69 98 GLY A C 1
ATOM 725 O O . GLY A 1 98 ? -8.102 17.869 -9.467 1.00 79.69 98 GLY A O 1
ATOM 726 N N . GLU A 1 99 ? -6.825 17.799 -7.623 1.00 82.75 99 GLU A N 1
ATOM 727 C CA . GLU A 1 99 ? -7.637 16.817 -6.906 1.00 82.75 99 GLU A CA 1
ATOM 728 C C . GLU A 1 99 ? -8.678 17.489 -5.996 1.00 82.75 99 GLU A C 1
ATOM 730 O O . GLU A 1 99 ? -8.517 18.621 -5.529 1.00 82.75 99 GLU A O 1
ATOM 735 N N . SER A 1 100 ? -9.774 16.781 -5.714 1.00 85.56 100 SER A N 1
ATOM 736 C CA . SER A 1 100 ? -10.796 17.234 -4.767 1.00 85.56 100 SER A CA 1
ATOM 737 C C . SER A 1 100 ? -11.279 16.088 -3.892 1.00 85.56 100 SER A C 1
ATOM 739 O O . SER A 1 100 ? -11.697 15.050 -4.403 1.00 85.56 100 SER A O 1
ATOM 741 N N . MET A 1 101 ? -11.306 16.311 -2.581 1.00 81.38 101 MET A N 1
ATOM 742 C CA . MET A 1 101 ? -11.873 15.358 -1.633 1.00 81.38 101 MET A CA 1
ATOM 743 C C . MET A 1 101 ? -13.394 15.474 -1.619 1.00 81.38 101 MET A C 1
ATOM 745 O O . MET A 1 101 ? -13.939 16.558 -1.400 1.00 81.38 101 MET A O 1
ATOM 749 N N . SER A 1 102 ? -14.082 14.353 -1.822 1.00 80.94 102 SER A N 1
ATOM 750 C CA . SER A 1 102 ? -15.534 14.263 -1.671 1.00 80.94 102 SER A CA 1
ATOM 751 C C . SER A 1 102 ? -15.869 13.332 -0.512 1.00 80.94 102 SER A C 1
ATOM 753 O O . SER A 1 102 ? -15.263 12.275 -0.366 1.00 80.94 102 SER A O 1
ATOM 755 N N . GLN A 1 103 ? -16.803 13.749 0.343 1.00 73.12 103 GLN A N 1
ATOM 756 C CA . GLN A 1 103 ? -17.286 12.913 1.435 1.00 73.12 103 GLN A CA 1
ATOM 757 C C . GLN A 1 103 ? -18.431 12.037 0.925 1.00 73.12 103 GLN A C 1
ATOM 759 O O . GLN A 1 103 ? -19.449 12.559 0.464 1.00 73.12 103 GLN A O 1
ATOM 764 N N . SER A 1 104 ? -18.287 10.723 1.064 1.00 70.25 104 SER A N 1
ATOM 765 C CA . SER A 1 104 ? -19.375 9.762 0.914 1.00 70.25 104 SER A CA 1
ATOM 766 C C . SER A 1 104 ? -19.640 9.085 2.258 1.00 70.25 104 SER A C 1
ATOM 768 O O . SER A 1 104 ? -18.821 8.325 2.770 1.00 70.25 104 SER A O 1
ATOM 770 N N . ASP A 1 105 ? -20.805 9.358 2.843 1.00 64.62 105 ASP A N 1
ATOM 771 C CA . ASP A 1 105 ? -21.303 8.568 3.968 1.00 64.62 105 ASP A CA 1
ATOM 772 C C . ASP A 1 105 ? -21.990 7.333 3.378 1.00 64.62 105 ASP A C 1
ATOM 774 O O . ASP A 1 105 ? -23.202 7.315 3.151 1.00 64.62 105 ASP A O 1
ATOM 778 N N . GLU A 1 106 ? -21.201 6.317 3.032 1.00 62.25 106 GLU A N 1
ATOM 779 C CA . GLU A 1 106 ? -21.765 5.068 2.534 1.00 62.25 106 GLU A CA 1
ATOM 780 C C . GLU A 1 106 ? -22.568 4.391 3.648 1.00 62.25 106 GLU A C 1
ATOM 782 O O . GLU A 1 106 ? -22.038 3.966 4.679 1.00 62.25 106 GLU A O 1
ATOM 787 N N . ILE A 1 107 ? -23.882 4.285 3.438 1.00 63.34 107 ILE A N 1
ATOM 788 C CA . ILE A 1 107 ? -24.710 3.344 4.188 1.00 63.34 107 ILE A CA 1
ATOM 789 C C . ILE A 1 107 ? -24.407 1.975 3.588 1.00 63.34 107 ILE A C 1
ATOM 791 O O . ILE A 1 107 ? -25.055 1.544 2.635 1.00 63.34 107 ILE A O 1
ATOM 795 N N . SER A 1 108 ? -23.367 1.326 4.102 1.00 62.56 108 SER A N 1
ATOM 796 C CA . SER A 1 108 ? -23.053 -0.033 3.687 1.00 62.56 108 SER A CA 1
ATOM 797 C C . SER A 1 108 ? -24.205 -0.963 4.043 1.00 62.56 108 SER A C 1
ATOM 799 O O . SER A 1 108 ? -24.728 -0.952 5.160 1.00 62.56 108 SER A O 1
ATOM 801 N N . MET A 1 109 ? -24.603 -1.786 3.077 1.00 67.75 109 MET A N 1
ATOM 802 C CA . MET A 1 109 ? -25.496 -2.908 3.320 1.00 67.75 109 MET A CA 1
ATOM 803 C C . MET A 1 109 ? -24.643 -4.148 3.588 1.00 67.75 109 MET A C 1
ATOM 805 O O . MET A 1 109 ? -24.443 -4.970 2.694 1.00 67.75 109 MET A O 1
ATOM 809 N N . GLY A 1 110 ? -24.107 -4.296 4.800 1.00 79.94 110 GLY A N 1
ATOM 810 C CA . GLY A 1 110 ? -23.291 -5.469 5.100 1.00 79.94 110 GLY A CA 1
ATOM 811 C C . GLY A 1 110 ? -22.469 -5.406 6.377 1.00 79.94 110 GLY A C 1
ATOM 812 O O . GLY A 1 110 ? -22.828 -4.757 7.358 1.00 79.94 110 GLY A O 1
ATOM 813 N N . ILE A 1 111 ? -21.387 -6.181 6.355 1.00 88.62 111 ILE A N 1
ATOM 814 C CA . ILE A 1 111 ? -20.327 -6.156 7.354 1.00 88.62 111 ILE A CA 1
ATOM 815 C C . ILE A 1 111 ? -19.151 -5.440 6.709 1.00 88.62 111 ILE A C 1
ATOM 817 O O . ILE A 1 111 ? -18.601 -5.923 5.720 1.00 88.62 111 ILE A O 1
ATOM 821 N N . ASP A 1 112 ? -18.752 -4.335 7.312 1.00 90.94 112 ASP A N 1
ATOM 822 C CA . ASP A 1 112 ? -17.578 -3.576 6.924 1.00 90.94 112 ASP A CA 1
ATOM 823 C C . ASP A 1 112 ? -16.464 -3.752 7.941 1.00 90.94 112 ASP A C 1
ATOM 825 O O . ASP A 1 112 ? -16.640 -4.290 9.040 1.00 90.94 112 ASP A O 1
ATOM 829 N N . HIS A 1 113 ? -15.307 -3.209 7.589 1.00 92.00 113 HIS A N 1
ATOM 830 C CA . HIS A 1 113 ? -14.227 -3.006 8.527 1.00 92.00 113 HIS A CA 1
ATOM 831 C C . HIS A 1 113 ? -13.559 -1.650 8.302 1.00 92.00 113 HIS A C 1
ATOM 833 O O . HIS A 1 113 ? -13.598 -1.089 7.208 1.00 92.00 113 HIS A O 1
ATOM 839 N N . ARG A 1 114 ? -12.937 -1.123 9.354 1.00 90.69 114 ARG A N 1
ATOM 840 C CA . ARG A 1 114 ? -12.034 0.027 9.276 1.00 90.69 114 ARG A CA 1
ATOM 841 C C . ARG A 1 114 ? -10.869 -0.198 10.223 1.00 90.69 114 ARG A C 1
ATOM 843 O O . ARG A 1 114 ? -11.080 -0.561 11.381 1.00 90.69 114 ARG A O 1
ATOM 850 N N . THR A 1 115 ? -9.665 0.056 9.733 1.00 91.31 115 THR A N 1
ATOM 851 C CA . THR A 1 115 ? -8.434 -0.003 10.522 1.00 91.31 115 THR A CA 1
ATOM 852 C C . THR A 1 115 ? -7.990 1.412 10.868 1.00 91.31 115 THR A C 1
ATOM 854 O O . THR A 1 115 ? -8.007 2.279 9.997 1.00 91.31 115 THR A O 1
ATOM 857 N N . PHE A 1 116 ? -7.687 1.676 12.140 1.00 92.31 116 PHE A N 1
ATOM 858 C CA . PHE A 1 116 ? -7.317 3.013 12.612 1.00 92.31 116 PHE A CA 1
ATOM 859 C C . PHE A 1 116 ? -6.582 2.984 13.955 1.00 92.31 116 PHE A C 1
ATOM 861 O O . PHE A 1 116 ? -6.750 2.065 14.763 1.00 92.31 116 PHE A O 1
ATOM 868 N N . TRP A 1 117 ? -5.799 4.029 14.223 1.00 92.75 117 TRP A N 1
ATOM 869 C CA . TRP A 1 117 ? -5.239 4.291 15.551 1.00 92.75 117 TRP A CA 1
ATOM 870 C C . TRP A 1 117 ? -6.293 4.796 16.541 1.00 92.75 117 TRP A C 1
ATOM 872 O O . TRP A 1 117 ? -7.044 5.736 16.271 1.00 92.75 117 TRP A O 1
ATOM 882 N N . VAL A 1 118 ? -6.299 4.230 17.748 1.00 94.19 118 VAL A N 1
ATOM 883 C CA . VAL A 1 118 ? -7.123 4.707 18.866 1.00 94.19 118 VAL A CA 1
ATOM 884 C C . VAL A 1 118 ? -6.278 4.860 20.122 1.00 94.19 118 VAL A C 1
ATOM 886 O O . VAL A 1 118 ? -5.445 4.013 20.434 1.00 94.19 118 VAL A O 1
ATOM 889 N N . ASN A 1 119 ? -6.497 5.936 20.880 1.00 95.50 119 ASN A N 1
ATOM 890 C CA . ASN A 1 119 ? -5.857 6.085 22.183 1.00 95.50 119 ASN A CA 1
ATOM 891 C C . ASN A 1 119 ? -6.290 4.938 23.111 1.00 95.50 119 ASN A C 1
ATOM 893 O O . ASN A 1 119 ? -7.479 4.634 23.220 1.00 95.50 119 ASN A O 1
ATOM 897 N N . SER A 1 120 ? -5.345 4.345 23.832 1.00 95.00 120 SER A N 1
ATOM 898 C CA . SER A 1 120 ? -5.578 3.190 24.702 1.00 95.00 120 SER A CA 1
ATOM 899 C C . SER A 1 120 ? -6.654 3.434 25.765 1.00 95.00 120 SER A C 1
ATOM 901 O O . SER A 1 120 ? -7.420 2.529 26.094 1.00 95.00 120 SER A O 1
ATOM 903 N N . SER A 1 121 ? -6.808 4.677 26.242 1.00 94.69 121 SER A N 1
ATOM 904 C CA . SER A 1 121 ? -7.873 5.064 27.188 1.00 94.69 121 SER A CA 1
ATOM 905 C C . SER A 1 121 ? -9.292 5.022 26.599 1.00 94.69 121 SER A C 1
ATOM 907 O O . SER A 1 121 ? -10.283 5.084 27.336 1.00 94.69 121 SER A O 1
ATOM 909 N N . LEU A 1 122 ? -9.408 4.946 25.272 1.00 94.81 122 LEU A N 1
ATOM 910 C CA . LEU A 1 122 ? -10.665 4.890 24.532 1.00 94.81 122 LEU A CA 1
ATOM 911 C C . LEU A 1 122 ? -10.978 3.493 23.992 1.00 94.81 122 LEU A C 1
ATOM 913 O O . LEU A 1 122 ? -12.121 3.274 23.600 1.00 94.81 122 LEU A O 1
ATOM 917 N N . LEU A 1 123 ? -10.026 2.550 24.018 1.00 93.94 123 LEU A N 1
ATOM 918 C CA . LEU A 1 123 ? -10.213 1.191 23.496 1.00 93.94 123 LEU A CA 1
ATOM 919 C C . LEU A 1 123 ? -11.450 0.516 24.103 1.00 93.94 123 LEU A C 1
ATOM 921 O O . LEU A 1 123 ? -12.316 0.040 23.380 1.00 93.94 123 LEU A O 1
ATOM 925 N N . GLN A 1 124 ? -11.582 0.549 25.432 1.00 91.38 124 GLN A N 1
ATOM 926 C CA . GLN A 1 124 ? -12.735 -0.038 26.123 1.00 91.38 124 GLN A CA 1
ATOM 927 C C . GLN A 1 124 ? -14.059 0.672 25.830 1.00 91.38 124 GLN A C 1
ATOM 929 O O . GLN A 1 124 ? -15.089 0.139 26.186 1.00 91.38 124 GLN A O 1
ATOM 934 N N . LYS A 1 125 ? -14.063 1.871 25.230 1.00 92.88 125 LYS A N 1
ATOM 935 C CA . LYS A 1 125 ? -15.302 2.578 24.863 1.00 92.88 125 LYS A CA 1
ATOM 936 C C . LYS A 1 125 ? -15.782 2.213 23.460 1.00 92.88 125 LYS A C 1
ATOM 938 O O . LYS A 1 125 ? -16.914 2.554 23.118 1.00 92.88 125 LYS A O 1
ATOM 943 N N . LEU A 1 126 ? -14.938 1.573 22.644 1.00 91.88 126 LEU A N 1
ATOM 944 C CA . LEU A 1 126 ? -15.311 1.116 21.303 1.00 91.88 126 LEU A CA 1
ATOM 945 C C . LEU A 1 126 ? -16.378 0.020 21.348 1.00 91.88 126 LEU A C 1
ATOM 947 O O . LEU A 1 126 ? -17.188 -0.061 20.433 1.00 91.88 126 LEU A O 1
ATOM 951 N N . ASP A 1 127 ? -16.428 -0.770 22.421 1.00 89.19 127 ASP A N 1
ATOM 952 C CA . ASP A 1 127 ? -17.449 -1.805 22.618 1.00 89.19 127 ASP A CA 1
ATOM 953 C C . ASP A 1 127 ? -18.890 -1.252 22.610 1.00 89.19 127 ASP A C 1
ATOM 955 O O . ASP A 1 127 ? -19.832 -1.936 22.218 1.00 89.19 127 ASP A O 1
ATOM 959 N N . SER A 1 128 ? -19.047 0.012 23.005 1.00 90.12 128 SER A N 1
ATOM 960 C CA . SER A 1 128 ? -20.319 0.722 23.113 1.00 90.12 128 SER A CA 1
ATOM 961 C C . SER A 1 128 ? -20.757 1.388 21.810 1.00 90.12 128 SER A C 1
ATOM 963 O O . SER A 1 128 ? -21.865 1.929 21.732 1.00 90.12 128 SER A O 1
ATOM 965 N N . VAL A 1 129 ? -19.900 1.380 20.785 1.00 91.56 129 VAL A N 1
ATOM 966 C CA . VAL A 1 129 ? -20.225 1.949 19.478 1.00 91.56 129 VAL A CA 1
ATOM 967 C C . VAL A 1 129 ? -21.236 1.045 18.786 1.00 91.56 129 VAL A C 1
ATOM 969 O O . VAL A 1 129 ? -21.056 -0.165 18.658 1.00 91.56 129 VAL A O 1
ATOM 972 N N . HIS A 1 130 ? -22.336 1.647 18.339 1.00 89.44 130 HIS A N 1
ATOM 973 C CA . HIS A 1 130 ? -23.389 0.902 17.671 1.00 89.44 130 HIS A CA 1
ATOM 974 C C . HIS A 1 130 ? -22.863 0.257 16.384 1.00 89.44 130 HIS A C 1
ATOM 976 O O . HIS A 1 130 ? -22.240 0.922 15.558 1.00 89.44 130 HIS A O 1
ATOM 982 N N . GLY A 1 131 ? -23.148 -1.033 16.220 1.00 89.00 131 GLY A N 1
ATOM 983 C CA . GLY A 1 131 ? -22.769 -1.806 15.042 1.00 89.00 131 GLY A CA 1
ATOM 984 C C . GLY A 1 131 ? -21.427 -2.525 15.147 1.00 89.00 131 GLY A C 1
ATOM 985 O O . GLY A 1 131 ? -21.155 -3.356 14.290 1.00 89.00 131 GLY A O 1
ATOM 986 N N . ILE A 1 132 ? -20.614 -2.295 16.187 1.00 93.12 132 ILE A N 1
ATOM 987 C CA . ILE A 1 132 ? -19.362 -3.047 16.349 1.00 93.12 132 ILE A CA 1
ATOM 988 C C . ILE A 1 132 ? -19.658 -4.533 16.580 1.00 93.12 132 ILE A C 1
ATOM 990 O O . ILE A 1 132 ? -20.479 -4.908 17.415 1.00 93.12 132 ILE A O 1
ATOM 994 N N . ILE A 1 133 ? -18.963 -5.376 15.820 1.00 93.69 133 ILE A N 1
ATOM 995 C CA . ILE A 1 133 ? -19.055 -6.838 15.852 1.00 93.69 133 ILE A CA 1
ATOM 996 C C . ILE A 1 133 ? -17.781 -7.421 16.467 1.00 93.69 133 ILE A C 1
ATOM 998 O O . ILE A 1 133 ? -17.849 -8.298 17.330 1.00 93.69 133 ILE A O 1
ATOM 1002 N N . ALA A 1 134 ? -16.618 -6.926 16.034 1.00 94.56 134 ALA A N 1
ATOM 1003 C CA . ALA A 1 134 ? -15.321 -7.389 16.507 1.00 94.56 134 ALA A CA 1
ATOM 1004 C C . ALA A 1 134 ? -14.256 -6.284 16.466 1.00 94.56 134 ALA A C 1
ATOM 1006 O O . ALA A 1 134 ? -14.289 -5.420 15.593 1.00 94.56 134 ALA A O 1
ATOM 1007 N N . LEU A 1 135 ? -13.296 -6.344 17.386 1.00 95.00 135 LEU A N 1
ATOM 1008 C CA . LEU A 1 135 ? -12.094 -5.514 17.428 1.00 95.00 135 LEU A CA 1
ATOM 1009 C C . LEU A 1 135 ? -10.871 -6.433 17.363 1.00 95.00 135 LEU A C 1
ATOM 1011 O O . LEU A 1 135 ? -10.655 -7.251 18.257 1.00 95.00 135 LEU A O 1
ATOM 1015 N N . LEU A 1 136 ? -10.094 -6.303 16.295 1.00 94.88 136 LEU A N 1
ATOM 1016 C CA . LEU A 1 136 ? -8.904 -7.102 16.006 1.00 94.88 136 LEU A CA 1
ATOM 1017 C C . LEU A 1 136 ? -7.644 -6.256 16.204 1.00 94.88 136 LEU A C 1
ATOM 1019 O O . LEU A 1 136 ? -7.641 -5.066 15.881 1.00 94.88 136 LEU A O 1
ATOM 1023 N N . ASP A 1 137 ? -6.573 -6.877 16.692 1.00 93.81 137 ASP A N 1
ATOM 1024 C CA . ASP A 1 137 ? -5.248 -6.255 16.751 1.00 93.81 137 ASP A CA 1
ATOM 1025 C C . ASP A 1 137 ? -4.653 -6.143 15.346 1.00 93.81 137 ASP A C 1
ATOM 1027 O O . ASP A 1 137 ? -4.286 -7.150 14.741 1.00 93.81 137 ASP A O 1
ATOM 1031 N N . ALA A 1 138 ? -4.577 -4.919 14.818 1.00 90.44 138 ALA A N 1
ATOM 1032 C CA . ALA A 1 138 ? -4.045 -4.671 13.480 1.00 90.44 138 ALA A CA 1
ATOM 1033 C C . ALA A 1 138 ? -2.509 -4.724 13.439 1.00 90.44 138 ALA A C 1
ATOM 1035 O O . ALA A 1 138 ? -1.927 -4.894 12.373 1.00 90.44 138 ALA A O 1
ATOM 1036 N N . GLU A 1 139 ? -1.837 -4.625 14.588 1.00 88.12 139 GLU A N 1
ATOM 1037 C CA . GLU A 1 139 ? -0.377 -4.743 14.671 1.00 88.12 139 GLU A CA 1
ATOM 1038 C C . GLU A 1 139 ? 0.088 -6.204 14.704 1.00 88.12 139 GLU A C 1
ATOM 1040 O O . GLU A 1 139 ? 1.290 -6.485 14.740 1.00 88.12 139 GLU A O 1
ATOM 1045 N N . ARG A 1 140 ? -0.842 -7.163 14.738 1.00 84.50 140 ARG A N 1
ATOM 1046 C CA . ARG A 1 140 ? -0.511 -8.582 14.701 1.00 84.50 140 ARG A CA 1
ATOM 1047 C C . ARG A 1 140 ? -0.287 -9.023 13.258 1.00 84.50 140 ARG A C 1
ATOM 1049 O O . ARG A 1 140 ? -1.232 -9.310 12.528 1.00 84.50 140 ARG A O 1
ATOM 1056 N N . SER A 1 141 ? 0.977 -9.138 12.862 1.00 73.19 141 SER A N 1
ATOM 1057 C CA . SER A 1 141 ? 1.325 -9.720 11.566 1.00 73.19 141 SER A CA 1
ATOM 1058 C C . SER A 1 141 ? 0.950 -11.210 11.501 1.00 73.19 141 SER A C 1
ATOM 1060 O O . SER A 1 141 ? 1.020 -11.904 12.524 1.00 73.19 141 SER A O 1
ATOM 1062 N N . PRO A 1 142 ? 0.586 -11.732 10.314 1.00 72.44 142 PRO A N 1
ATOM 1063 C CA . PRO A 1 142 ? 0.491 -13.170 10.107 1.00 72.44 142 PRO A CA 1
ATOM 1064 C C . PRO A 1 142 ? 1.837 -13.835 10.421 1.00 72.44 142 PRO A C 1
ATOM 1066 O O . PRO A 1 142 ? 2.903 -13.294 10.123 1.00 72.44 142 PRO A O 1
ATOM 1069 N N . GLU A 1 143 ? 1.793 -15.008 11.052 1.00 71.94 143 GLU A N 1
ATOM 1070 C CA . GLU A 1 143 ? 3.011 -15.750 11.370 1.00 71.94 143 GLU A CA 1
ATOM 1071 C C . GLU A 1 143 ? 3.599 -16.349 10.084 1.00 71.94 143 GLU A C 1
ATOM 1073 O O . GLU A 1 143 ? 2.892 -17.065 9.367 1.00 71.94 143 GLU A O 1
ATOM 1078 N N . PRO A 1 144 ? 4.884 -16.096 9.772 1.00 66.44 144 PRO A N 1
ATOM 1079 C CA . PRO A 1 144 ? 5.511 -16.701 8.611 1.00 66.44 144 PRO A CA 1
ATOM 1080 C C . PRO A 1 144 ? 5.608 -18.214 8.816 1.00 66.44 144 PRO A C 1
ATOM 1082 O O . PRO A 1 144 ? 6.212 -18.692 9.780 1.00 66.44 144 PRO A O 1
ATOM 1085 N N . TYR A 1 145 ? 5.062 -18.988 7.879 1.00 63.72 145 TYR A N 1
ATOM 1086 C CA . TYR A 1 145 ? 5.300 -20.426 7.847 1.00 63.72 145 TYR A CA 1
ATOM 1087 C C . TYR A 1 145 ? 6.691 -20.696 7.259 1.00 63.72 145 TYR A C 1
ATOM 1089 O O . TYR A 1 145 ? 6.881 -20.795 6.048 1.00 63.72 145 TYR A O 1
ATOM 1097 N N . GLY A 1 146 ? 7.697 -20.759 8.129 1.00 56.97 146 GLY A N 1
ATOM 1098 C CA . GLY A 1 146 ? 9.082 -20.987 7.731 1.00 56.97 146 GLY A CA 1
ATOM 1099 C C . GLY A 1 146 ? 9.417 -22.471 7.599 1.00 56.97 146 GLY A C 1
ATOM 1100 O O . GLY A 1 146 ? 9.726 -23.125 8.592 1.00 56.97 146 GLY A O 1
ATOM 1101 N N . ILE A 1 147 ? 9.468 -22.986 6.372 1.00 55.72 147 ILE A N 1
ATOM 1102 C CA . ILE A 1 147 ? 10.341 -24.121 6.044 1.00 55.72 147 ILE A CA 1
ATOM 1103 C C . ILE A 1 147 ? 11.630 -23.539 5.478 1.00 55.72 147 ILE A C 1
ATOM 1105 O O . ILE A 1 147 ? 11.641 -23.020 4.367 1.00 55.72 147 ILE A O 1
ATOM 1109 N N . VAL A 1 148 ? 12.712 -23.593 6.260 1.00 59.59 148 VAL A N 1
ATOM 1110 C CA . VAL A 1 148 ? 14.053 -23.240 5.778 1.00 59.59 148 VAL A CA 1
ATOM 1111 C C . VAL A 1 148 ? 14.373 -24.174 4.605 1.00 59.59 148 VAL A C 1
ATOM 1113 O O . VAL A 1 148 ? 14.452 -25.387 4.824 1.00 59.59 148 VAL A O 1
ATOM 1116 N N . PRO A 1 149 ? 14.537 -23.666 3.371 1.00 56.53 149 PRO A N 1
ATOM 1117 C CA . PRO A 1 149 ? 14.863 -24.519 2.240 1.00 56.53 149 PRO A CA 1
ATOM 1118 C C . PRO A 1 149 ? 16.240 -25.146 2.473 1.00 56.53 149 PRO A C 1
ATOM 1120 O O . PRO A 1 149 ? 17.214 -24.439 2.728 1.00 56.53 149 PRO A O 1
ATOM 1123 N N . SER A 1 150 ? 16.344 -26.472 2.385 1.00 59.56 150 SER A N 1
ATOM 1124 C CA . SER A 1 150 ? 17.606 -27.197 2.598 1.00 59.56 150 SER A CA 1
ATOM 1125 C C . SER A 1 150 ? 18.568 -27.142 1.401 1.00 59.56 150 SER A C 1
ATOM 1127 O O . SER A 1 150 ? 19.587 -27.828 1.409 1.00 59.56 150 SER A O 1
ATOM 1129 N N . GLY A 1 151 ? 18.265 -26.345 0.373 1.00 63.62 151 GLY A N 1
ATOM 1130 C CA . GLY A 1 151 ? 19.078 -26.195 -0.833 1.00 63.62 151 GLY A 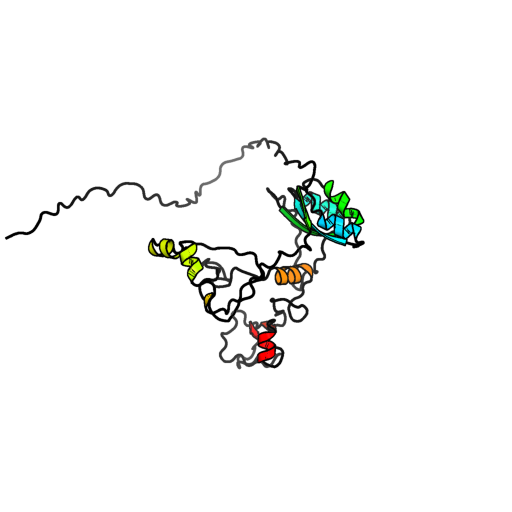CA 1
ATOM 1131 C C . GLY A 1 151 ? 18.304 -25.557 -1.996 1.00 63.62 151 GLY A C 1
ATOM 1132 O O . GLY A 1 151 ? 17.097 -25.348 -1.869 1.00 63.62 151 GLY A O 1
ATOM 1133 N N . PRO A 1 152 ? 18.986 -25.254 -3.118 1.00 58.12 152 PRO A N 1
ATOM 1134 C CA . PRO A 1 152 ? 18.395 -24.712 -4.348 1.00 58.12 152 PRO A CA 1
ATOM 1135 C C . PRO A 1 152 ? 17.618 -25.751 -5.178 1.00 58.12 152 PRO A C 1
ATOM 1137 O O . PRO A 1 152 ? 17.196 -25.455 -6.293 1.00 58.12 152 PRO A O 1
ATOM 1140 N N . ASP A 1 153 ? 17.441 -26.965 -4.662 1.00 56.91 153 ASP A N 1
ATOM 1141 C CA . ASP A 1 153 ? 16.654 -27.995 -5.324 1.00 56.91 153 ASP A CA 1
ATOM 1142 C C . ASP A 1 153 ? 15.153 -27.734 -5.103 1.00 56.91 153 ASP A C 1
ATOM 1144 O O . ASP A 1 153 ? 14.752 -27.335 -4.002 1.00 56.91 153 ASP A O 1
ATOM 1148 N N . PRO A 1 154 ? 14.289 -27.959 -6.109 1.00 56.72 154 PRO A N 1
ATOM 1149 C CA . PRO A 1 154 ? 12.848 -27.881 -5.918 1.00 56.72 154 PRO A CA 1
ATOM 1150 C C . PRO A 1 154 ? 12.428 -28.921 -4.873 1.00 56.72 154 PRO A C 1
ATOM 1152 O O . PRO A 1 154 ? 12.341 -30.113 -5.147 1.00 56.72 154 PRO A O 1
ATOM 1155 N N . ASN A 1 155 ? 12.159 -28.480 -3.646 1.00 56.66 155 ASN A N 1
ATOM 1156 C CA . ASN A 1 155 ? 11.792 -29.380 -2.546 1.00 56.66 155 ASN A CA 1
ATOM 1157 C C . ASN A 1 155 ? 10.321 -29.843 -2.623 1.00 56.66 155 ASN A C 1
ATOM 1159 O O . ASN A 1 155 ? 9.880 -30.665 -1.823 1.00 56.66 155 ASN A O 1
ATOM 1163 N N . THR A 1 156 ? 9.559 -29.341 -3.599 1.00 56.75 156 THR A N 1
ATOM 1164 C CA . THR A 1 156 ? 8.112 -29.552 -3.778 1.00 56.75 156 THR A CA 1
ATOM 1165 C C . THR A 1 156 ? 7.755 -30.311 -5.058 1.00 56.75 156 THR A C 1
ATOM 1167 O O . THR A 1 156 ? 6.623 -30.233 -5.530 1.00 56.75 156 THR A O 1
ATOM 1170 N N . VAL A 1 157 ? 8.668 -31.128 -5.599 1.00 55.16 157 VAL A N 1
ATOM 1171 C CA . VAL A 1 157 ? 8.427 -31.925 -6.828 1.00 55.16 157 VAL A CA 1
ATOM 1172 C C . VAL A 1 157 ? 7.214 -32.863 -6.724 1.00 55.16 157 VAL A C 1
ATOM 1174 O O . VAL A 1 157 ? 6.703 -33.323 -7.737 1.00 55.16 157 VAL A O 1
ATOM 1177 N N . ARG A 1 158 ? 6.731 -33.156 -5.507 1.00 64.31 158 ARG A N 1
ATOM 1178 C CA . ARG A 1 158 ? 5.619 -34.088 -5.276 1.00 64.31 158 ARG A CA 1
ATOM 1179 C C . ARG A 1 158 ? 4.331 -33.438 -4.790 1.00 64.31 158 ARG A C 1
ATOM 1181 O O . ARG A 1 158 ? 3.371 -34.168 -4.594 1.00 64.31 158 ARG A O 1
ATOM 1188 N N . SER A 1 159 ? 4.250 -32.119 -4.605 1.00 69.00 159 SER A N 1
ATOM 1189 C CA . SER A 1 159 ? 2.993 -31.505 -4.137 1.00 69.00 159 SER A CA 1
ATOM 1190 C C . SER A 1 159 ? 1.843 -31.762 -5.114 1.00 69.00 159 SER A C 1
ATOM 1192 O O . SER A 1 159 ? 0.747 -32.117 -4.686 1.00 69.00 159 SER A O 1
ATOM 1194 N N . GLY A 1 160 ? 2.112 -31.691 -6.423 1.00 68.06 160 GLY A N 1
ATOM 1195 C CA . GLY A 1 160 ? 1.127 -32.036 -7.450 1.00 68.06 160 GLY A CA 1
ATOM 1196 C C . GLY A 1 160 ? 0.679 -33.501 -7.395 1.00 68.06 160 GLY A C 1
ATOM 1197 O O . GLY A 1 160 ? -0.508 -33.780 -7.525 1.00 68.06 160 GLY A O 1
ATOM 1198 N N . GLU A 1 161 ? 1.594 -34.435 -7.113 1.00 76.00 161 GLU A N 1
ATOM 1199 C CA . GLU A 1 161 ? 1.268 -35.860 -6.933 1.00 76.00 161 GLU A CA 1
ATOM 1200 C C . GLU A 1 161 ? 0.492 -36.120 -5.633 1.00 76.00 161 GLU A C 1
ATOM 1202 O O . GLU A 1 161 ? -0.492 -36.851 -5.625 1.00 76.00 161 GLU A O 1
ATOM 1207 N N . ILE A 1 162 ? 0.929 -35.521 -4.522 1.00 81.06 162 ILE A N 1
ATOM 1208 C CA . ILE A 1 162 ? 0.370 -35.737 -3.179 1.00 81.06 162 ILE A CA 1
ATOM 1209 C C . ILE A 1 162 ? -1.059 -35.196 -3.091 1.00 81.06 162 ILE A C 1
ATOM 1211 O O . ILE A 1 162 ? -1.906 -35.804 -2.439 1.00 81.06 162 ILE A O 1
ATOM 1215 N N . HIS A 1 163 ? -1.328 -34.069 -3.750 1.00 83.69 163 HIS A N 1
ATOM 1216 C CA . HIS A 1 163 ? -2.642 -33.431 -3.760 1.00 83.69 163 HIS A CA 1
ATOM 1217 C C . HIS A 1 163 ? -3.500 -33.816 -4.978 1.00 83.69 163 HIS A C 1
ATOM 1219 O O . HIS A 1 163 ? -4.617 -33.320 -5.098 1.00 83.69 163 HIS A O 1
ATOM 1225 N N . GLY A 1 164 ? -3.010 -34.698 -5.862 1.00 86.88 164 GLY A N 1
ATOM 1226 C CA . GLY A 1 164 ? -3.745 -35.164 -7.046 1.00 86.88 164 GLY A CA 1
ATOM 1227 C C . GLY A 1 164 ? -3.959 -34.095 -8.126 1.00 86.88 164 GLY A C 1
ATOM 1228 O O . GLY A 1 164 ? -4.868 -34.222 -8.943 1.00 86.88 164 GLY A O 1
ATOM 1229 N N . ALA A 1 165 ? -3.143 -33.037 -8.143 1.00 87.62 165 ALA A N 1
ATOM 1230 C CA . ALA A 1 165 ? -3.232 -31.974 -9.144 1.00 87.62 165 ALA A CA 1
ATOM 1231 C C . ALA A 1 165 ? -2.933 -32.497 -10.558 1.00 87.62 165 ALA A C 1
ATOM 1233 O O . ALA A 1 165 ? -3.612 -32.111 -11.504 1.00 87.62 165 ALA A O 1
ATOM 1234 N N . ASN A 1 166 ? -1.979 -33.429 -10.690 1.00 88.19 166 ASN A N 1
ATOM 1235 C CA . ASN A 1 166 ? -1.631 -34.030 -11.982 1.00 88.19 166 ASN A CA 1
ATOM 1236 C C . ASN A 1 166 ? -2.827 -34.779 -12.591 1.00 88.19 166 ASN A C 1
ATOM 1238 O O . ASN A 1 166 ? -3.155 -34.567 -13.754 1.00 88.19 166 ASN A O 1
ATOM 1242 N N . ASP A 1 167 ? -3.530 -35.580 -11.781 1.00 91.00 167 ASP A N 1
ATOM 1243 C CA . ASP A 1 167 ? -4.723 -36.308 -12.223 1.00 91.00 167 ASP A CA 1
ATOM 1244 C C . ASP A 1 167 ? -5.846 -35.337 -12.634 1.00 91.00 167 ASP A C 1
ATOM 1246 O O . ASP A 1 167 ? -6.544 -35.564 -13.622 1.00 91.00 167 ASP A O 1
ATOM 1250 N N . ALA A 1 168 ? -6.022 -34.231 -11.898 1.00 91.31 168 ALA A N 1
ATOM 1251 C CA . ALA A 1 168 ? -6.993 -33.190 -12.239 1.00 91.31 168 ALA A CA 1
ATOM 1252 C C . ALA A 1 168 ? -6.677 -32.526 -13.589 1.00 91.31 168 ALA A C 1
ATOM 1254 O O . ALA A 1 168 ? -7.579 -32.360 -14.416 1.00 91.31 168 ALA A O 1
ATOM 1255 N N . TRP A 1 169 ? -5.408 -32.204 -13.843 1.00 90.81 169 TRP A N 1
ATOM 1256 C CA . TRP A 1 169 ? -4.957 -31.657 -15.123 1.00 90.81 169 TRP A CA 1
ATOM 1257 C C . TRP A 1 169 ? -5.124 -32.651 -16.276 1.00 90.81 169 TRP A C 1
ATOM 1259 O O . TRP A 1 169 ? -5.626 -32.256 -17.328 1.00 90.81 169 TRP A O 1
ATOM 1269 N N . ASP A 1 170 ? -4.817 -33.935 -16.071 1.00 92.44 170 ASP A N 1
ATOM 1270 C CA . ASP A 1 170 ? -5.029 -35.000 -17.067 1.00 92.44 170 ASP A CA 1
ATOM 1271 C C . ASP A 1 170 ? -6.517 -35.196 -17.410 1.00 92.44 170 ASP A C 1
ATOM 1273 O O . ASP A 1 170 ? -6.870 -35.573 -18.530 1.00 92.44 170 ASP A O 1
ATOM 1277 N N . MET A 1 171 ? -7.411 -34.893 -16.465 1.00 93.69 171 MET A N 1
ATOM 1278 C CA . MET A 1 171 ? -8.862 -34.855 -16.679 1.00 93.69 171 MET A CA 1
ATOM 1279 C C . MET A 1 171 ? -9.359 -33.548 -17.328 1.00 93.69 171 MET A C 1
ATOM 1281 O O . MET A 1 171 ? -10.553 -33.422 -17.603 1.00 93.69 171 MET A O 1
ATOM 1285 N N . GLY A 1 172 ? -8.469 -32.589 -17.602 1.00 91.81 172 GLY A N 1
ATOM 1286 C CA . GLY A 1 172 ? -8.775 -31.308 -18.248 1.00 91.81 172 GLY A CA 1
ATOM 1287 C C . GLY A 1 172 ? -9.138 -30.168 -17.291 1.00 91.81 172 GLY A C 1
ATOM 1288 O O . GLY A 1 172 ? -9.521 -29.093 -17.748 1.00 91.81 172 GLY A O 1
ATOM 1289 N N . TYR A 1 173 ? -9.017 -30.357 -15.975 1.00 91.12 173 TYR A N 1
ATOM 1290 C CA . TYR A 1 173 ? -9.278 -29.315 -14.978 1.00 91.12 173 TYR A CA 1
ATOM 1291 C C . TYR A 1 173 ? -8.027 -28.463 -14.731 1.00 91.12 173 TYR A C 1
ATOM 1293 O O . TYR A 1 173 ? -7.400 -28.556 -13.680 1.00 91.12 173 TYR A O 1
ATOM 1301 N N . SER A 1 174 ? -7.651 -27.628 -15.702 1.00 86.81 174 SER A N 1
ATOM 1302 C CA . SER A 1 174 ? -6.460 -26.760 -15.633 1.00 86.81 174 SER A CA 1
ATOM 1303 C C . SER A 1 174 ? -6.610 -25.552 -14.702 1.00 86.81 174 SER A C 1
ATOM 1305 O O . SER A 1 174 ? -5.611 -25.000 -14.251 1.00 86.81 174 SER A O 1
ATOM 1307 N N . GLY A 1 175 ? -7.848 -25.130 -14.426 1.00 87.69 175 GLY A N 1
ATOM 1308 C CA . GLY A 1 175 ? -8.136 -23.847 -13.780 1.00 87.69 175 GLY A CA 1
ATOM 1309 C C . GLY A 1 175 ? -8.117 -22.652 -14.741 1.00 87.69 175 GLY A C 1
ATOM 1310 O O . GLY A 1 175 ? -8.203 -21.514 -14.293 1.00 87.69 175 GLY A O 1
ATOM 1311 N N . GLU A 1 176 ? -8.036 -22.889 -16.053 1.00 86.62 176 GLU A N 1
ATOM 1312 C CA . GLU A 1 176 ? -8.136 -21.835 -17.067 1.00 86.62 176 GLU A CA 1
ATOM 1313 C C . GLU A 1 176 ? -9.441 -21.034 -16.915 1.00 86.62 176 GLU A C 1
ATOM 1315 O O . GLU A 1 176 ? -10.525 -21.594 -16.736 1.00 86.62 176 GLU A O 1
ATOM 1320 N N . GLY A 1 177 ? -9.327 -19.704 -16.954 1.00 85.81 177 GLY A N 1
ATOM 1321 C CA . GLY A 1 177 ? -10.442 -18.781 -16.728 1.00 85.81 177 GLY A CA 1
ATOM 1322 C C . GLY A 1 177 ? -10.802 -18.545 -15.255 1.00 85.81 177 GLY A C 1
ATOM 1323 O O . GLY A 1 177 ? -11.687 -17.735 -14.982 1.00 85.81 177 GLY A O 1
ATOM 1324 N N . LEU A 1 178 ? -10.131 -19.205 -14.303 1.00 88.62 178 LEU A N 1
ATOM 1325 C CA . LEU A 1 178 ? -10.265 -18.910 -12.875 1.00 88.62 178 LEU A CA 1
ATOM 1326 C C . LEU A 1 178 ? -9.195 -17.911 -12.430 1.00 88.62 178 LEU A C 1
ATOM 1328 O O . LEU A 1 178 ? -8.020 -18.048 -12.758 1.00 88.62 178 LEU A O 1
ATOM 1332 N N . ILE A 1 179 ? -9.607 -16.932 -11.624 1.00 88.56 179 ILE A N 1
ATOM 1333 C CA . ILE A 1 179 ? -8.705 -15.986 -10.964 1.00 88.56 179 ILE A CA 1
ATOM 1334 C C . ILE A 1 179 ? -8.658 -16.339 -9.480 1.00 88.56 179 ILE A C 1
ATOM 1336 O O . ILE A 1 179 ? -9.696 -16.404 -8.819 1.00 88.56 179 ILE A O 1
ATOM 1340 N N . VAL A 1 180 ? -7.452 -16.553 -8.957 1.00 89.56 180 VAL A N 1
ATOM 1341 C CA . VAL A 1 180 ? -7.214 -16.809 -7.534 1.00 89.56 180 VAL A CA 1
ATOM 1342 C C . VAL A 1 180 ? -6.589 -15.563 -6.918 1.00 89.56 180 VAL A C 1
ATOM 1344 O O . VAL A 1 180 ? -5.477 -15.184 -7.275 1.00 89.56 180 VAL A O 1
ATOM 1347 N N . ALA A 1 181 ? -7.308 -14.925 -5.995 1.00 88.38 181 ALA A N 1
ATOM 1348 C CA . ALA A 1 181 ? -6.776 -13.816 -5.214 1.00 88.38 181 ALA A CA 1
ATOM 1349 C C . ALA A 1 181 ? -5.986 -14.360 -4.017 1.00 88.38 181 ALA A C 1
ATOM 1351 O O . ALA A 1 181 ? -6.530 -15.098 -3.194 1.00 88.38 181 ALA A O 1
ATOM 1352 N N . VAL A 1 182 ? -4.709 -13.987 -3.925 1.00 85.56 182 VAL A N 1
ATOM 1353 C CA . VAL A 1 182 ? -3.818 -14.364 -2.822 1.00 85.56 182 VAL A CA 1
ATOM 1354 C C . VAL A 1 182 ? -3.482 -13.106 -2.027 1.00 85.56 182 VAL A C 1
ATOM 1356 O O . VAL A 1 182 ? -2.855 -12.191 -2.553 1.00 85.56 182 VAL A O 1
ATOM 1359 N N . ALA A 1 183 ? -3.922 -13.053 -0.770 1.00 80.56 183 ALA A N 1
ATOM 1360 C CA . ALA A 1 183 ? -3.589 -11.974 0.156 1.00 80.56 183 ALA A CA 1
ATOM 1361 C C . ALA A 1 183 ? -2.302 -12.333 0.915 1.00 80.56 183 ALA A C 1
ATOM 1363 O O . ALA A 1 183 ? -2.348 -13.035 1.923 1.00 80.56 183 ALA A O 1
ATOM 1364 N N . ASP A 1 184 ? -1.165 -11.882 0.392 1.00 79.88 184 ASP A N 1
ATOM 1365 C CA . ASP A 1 184 ? 0.171 -12.100 0.956 1.00 79.88 184 ASP A CA 1
ATOM 1366 C C . ASP A 1 184 ? 1.005 -10.810 0.796 1.00 79.88 184 ASP A C 1
ATOM 1368 O O . ASP A 1 184 ? 0.482 -9.732 0.514 1.00 79.88 184 ASP A O 1
ATOM 1372 N N . THR A 1 185 ? 2.313 -10.912 0.970 1.00 75.69 185 THR A N 1
ATOM 1373 C CA . THR A 1 185 ? 3.296 -9.828 0.920 1.00 75.69 185 THR A CA 1
ATOM 1374 C C . THR A 1 185 ? 3.513 -9.211 -0.459 1.00 75.69 185 THR A C 1
ATOM 1376 O O . THR A 1 185 ? 4.119 -8.148 -0.544 1.00 75.69 185 THR A O 1
ATOM 1379 N N . GLY A 1 186 ? 3.062 -9.851 -1.538 1.00 78.38 186 GLY A N 1
ATOM 1380 C CA . GLY A 1 186 ? 3.350 -9.387 -2.890 1.00 78.38 186 GLY A CA 1
ATOM 1381 C C . GLY A 1 186 ? 3.522 -10.524 -3.893 1.00 78.38 186 GLY A C 1
ATOM 1382 O O . GLY A 1 186 ? 3.460 -11.701 -3.543 1.00 78.38 186 GLY A O 1
ATOM 1383 N N . VAL A 1 187 ? 3.779 -10.162 -5.148 1.00 80.44 187 VAL A N 1
ATOM 1384 C CA . VAL A 1 187 ? 4.258 -11.087 -6.180 1.00 80.44 187 VAL A CA 1
ATOM 1385 C C . VAL A 1 187 ? 5.414 -10.443 -6.935 1.00 80.44 187 VAL A C 1
ATOM 1387 O O . VAL A 1 187 ? 5.367 -9.261 -7.268 1.00 80.44 187 VAL A O 1
ATOM 1390 N N . ASP A 1 188 ? 6.453 -11.222 -7.225 1.00 78.00 188 ASP A N 1
ATOM 1391 C CA . ASP A 1 188 ? 7.487 -10.819 -8.175 1.00 78.00 188 ASP A CA 1
ATOM 1392 C C . ASP A 1 188 ? 6.962 -11.050 -9.600 1.00 78.00 188 ASP A C 1
ATOM 1394 O O . ASP A 1 188 ? 6.901 -12.181 -10.094 1.00 78.00 188 ASP A O 1
ATOM 1398 N N . PHE A 1 189 ? 6.551 -9.968 -10.266 1.00 77.56 189 PHE A N 1
ATOM 1399 C CA . PHE A 1 189 ? 6.047 -10.023 -11.641 1.00 77.56 189 PHE A CA 1
ATOM 1400 C C . PHE A 1 189 ? 7.112 -10.439 -12.665 1.00 77.56 189 PHE A C 1
ATOM 1402 O O . PHE A 1 189 ? 6.755 -10.892 -13.753 1.00 77.56 189 PHE A O 1
ATOM 1409 N N . GLY A 1 190 ? 8.399 -10.314 -12.327 1.00 78.56 190 GLY A N 1
ATOM 1410 C CA . GLY A 1 190 ? 9.520 -10.747 -13.157 1.00 78.56 190 GLY A CA 1
ATOM 1411 C C . GLY A 1 190 ? 9.907 -12.214 -12.958 1.00 78.56 190 GLY A C 1
ATOM 1412 O O . GLY A 1 190 ? 10.792 -12.701 -13.667 1.00 78.56 190 GLY A O 1
ATOM 1413 N N . HIS A 1 191 ? 9.269 -12.934 -12.027 1.00 80.69 191 HIS A N 1
ATOM 1414 C CA . HIS A 1 191 ? 9.632 -14.317 -11.735 1.00 80.69 191 HIS A CA 1
ATOM 1415 C C . HIS A 1 191 ? 9.299 -15.237 -12.926 1.00 80.69 191 HIS A C 1
ATOM 1417 O O . HIS A 1 191 ? 8.128 -15.341 -13.309 1.00 80.69 191 HIS A O 1
ATOM 1423 N N . PRO A 1 192 ? 10.281 -15.962 -13.500 1.00 84.62 192 PRO A N 1
ATOM 1424 C CA . PRO A 1 192 ? 10.079 -16.734 -14.727 1.00 84.62 192 PRO A CA 1
ATOM 1425 C C . PRO A 1 192 ? 9.009 -17.825 -14.585 1.00 84.62 192 PRO A C 1
ATOM 1427 O O . PRO A 1 192 ? 8.226 -18.013 -15.510 1.00 84.62 192 PRO A O 1
ATOM 1430 N N . ASP A 1 193 ? 8.913 -18.476 -13.421 1.00 83.62 193 ASP A N 1
ATOM 1431 C CA . ASP A 1 193 ? 7.901 -19.521 -13.172 1.00 83.62 193 ASP A CA 1
ATOM 1432 C C . ASP A 1 193 ? 6.476 -18.975 -12.993 1.00 83.62 193 ASP A C 1
ATOM 1434 O O . ASP A 1 193 ? 5.510 -19.733 -13.053 1.00 83.62 193 ASP A O 1
ATOM 1438 N N . LEU A 1 194 ? 6.329 -17.668 -12.758 1.00 86.44 194 LEU A N 1
ATOM 1439 C CA . LEU A 1 194 ? 5.024 -17.016 -12.648 1.00 86.44 194 LEU A CA 1
ATOM 1440 C C . LEU A 1 194 ? 4.630 -16.304 -13.944 1.00 86.44 194 LEU A C 1
ATOM 1442 O O . LEU A 1 194 ? 3.495 -15.858 -14.078 1.00 86.44 194 LEU A O 1
ATOM 1446 N N . ASN A 1 195 ? 5.541 -16.204 -14.912 1.00 84.69 195 ASN A N 1
ATOM 1447 C CA . ASN A 1 195 ? 5.305 -15.458 -16.135 1.00 84.69 195 ASN A CA 1
ATOM 1448 C C . ASN A 1 195 ? 4.097 -16.014 -16.908 1.00 84.69 195 ASN A C 1
ATOM 1450 O O . ASN A 1 195 ? 4.079 -17.175 -17.316 1.00 84.69 195 ASN A O 1
ATOM 1454 N N . GLY A 1 196 ? 3.087 -15.167 -17.109 1.00 83.69 196 GLY A N 1
ATOM 1455 C CA . GLY A 1 196 ? 1.850 -15.526 -17.805 1.00 83.69 196 GLY A CA 1
ATOM 1456 C C . GLY A 1 196 ? 0.790 -16.196 -16.927 1.00 83.69 196 GLY A C 1
ATOM 1457 O O . GLY A 1 196 ? -0.286 -16.498 -17.435 1.00 83.69 196 GLY A O 1
ATOM 1458 N N . THR A 1 197 ? 1.049 -16.402 -15.631 1.00 87.12 197 THR A N 1
ATOM 1459 C CA . THR A 1 197 ? 0.045 -16.904 -14.672 1.00 87.12 197 THR A CA 1
ATOM 1460 C C . THR A 1 197 ? -0.541 -15.797 -13.797 1.00 87.12 197 THR A C 1
ATOM 1462 O O . THR A 1 197 ? -1.589 -15.995 -13.181 1.00 87.12 197 THR A O 1
ATOM 1465 N N . GLN A 1 198 ? 0.095 -14.620 -13.748 1.00 88.12 198 GLN A N 1
ATOM 1466 C CA . GLN A 1 198 ? -0.415 -13.499 -12.962 1.00 88.12 198 GLN A CA 1
ATOM 1467 C C . GLN A 1 198 ? -1.683 -12.917 -13.591 1.00 88.12 198 GLN A C 1
ATOM 1469 O O . GLN A 1 198 ? -1.735 -12.652 -14.794 1.00 88.12 198 GLN A O 1
ATOM 1474 N N . ALA A 1 199 ? -2.687 -12.664 -12.753 1.00 89.44 199 ALA A N 1
ATOM 1475 C CA . ALA A 1 199 ? -3.947 -12.089 -13.192 1.00 89.44 199 ALA A CA 1
ATOM 1476 C C . ALA A 1 199 ? -3.755 -10.645 -13.686 1.00 89.44 199 ALA A C 1
ATOM 1478 O O . ALA A 1 199 ? -3.146 -9.806 -13.010 1.00 89.44 199 ALA A O 1
ATOM 1479 N N . ARG A 1 200 ? -4.307 -10.360 -14.866 1.00 88.38 200 ARG A N 1
ATOM 1480 C CA . ARG A 1 200 ? -4.262 -9.055 -15.528 1.00 88.38 200 ARG A CA 1
ATOM 1481 C C . ARG A 1 200 ? -5.667 -8.575 -15.862 1.00 88.38 200 ARG A C 1
ATOM 1483 O O . ARG A 1 200 ? -6.636 -9.332 -15.830 1.00 88.38 200 ARG A O 1
ATOM 1490 N N . VAL A 1 201 ? -5.782 -7.284 -16.127 1.00 88.88 201 VAL A N 1
ATOM 1491 C CA . VAL A 1 201 ? -7.029 -6.658 -16.559 1.00 88.88 201 VAL A CA 1
ATOM 1492 C C . VAL A 1 201 ? -7.331 -7.096 -17.996 1.00 88.88 201 VAL A C 1
ATOM 1494 O O . VAL A 1 201 ? -6.682 -6.637 -18.927 1.00 88.88 201 VAL A O 1
ATOM 1497 N N . GLU A 1 202 ? -8.349 -7.934 -18.186 1.00 87.12 202 GLU A N 1
ATOM 1498 C CA . GLU A 1 202 ? -8.755 -8.450 -19.512 1.00 87.12 202 GLU A CA 1
ATOM 1499 C C . GLU A 1 202 ? -10.031 -7.772 -20.061 1.00 87.12 202 GLU A C 1
ATOM 1501 O O . GLU A 1 202 ? -10.610 -8.187 -21.067 1.00 87.12 202 GLU A O 1
ATOM 1506 N N . TYR A 1 203 ? -10.529 -6.722 -19.398 1.00 84.81 203 TYR A N 1
ATOM 1507 C CA . TYR A 1 203 ? -11.725 -6.011 -19.853 1.00 84.81 203 TYR A CA 1
ATOM 1508 C C . TYR A 1 203 ? -11.403 -5.194 -21.111 1.00 84.81 203 TYR A C 1
ATOM 1510 O O . TYR A 1 203 ? -10.678 -4.204 -21.043 1.00 84.81 203 TYR A O 1
ATOM 1518 N N . GLY A 1 204 ? -11.972 -5.575 -22.259 1.00 81.56 204 GLY A N 1
ATOM 1519 C CA . GLY A 1 204 ? -11.655 -4.965 -23.560 1.00 81.56 204 GLY A CA 1
ATOM 1520 C C . GLY A 1 204 ? -11.994 -3.473 -23.713 1.00 81.56 204 GLY A C 1
ATOM 1521 O O . GLY A 1 204 ? -11.621 -2.868 -24.711 1.00 81.56 204 GLY A O 1
ATOM 1522 N N . ASN A 1 205 ? -12.699 -2.868 -22.754 1.00 88.69 205 ASN A N 1
ATOM 1523 C CA . ASN A 1 205 ? -12.993 -1.432 -22.700 1.00 88.69 205 ASN A CA 1
ATOM 1524 C C . ASN A 1 205 ? -12.179 -0.674 -21.635 1.00 88.69 205 ASN A C 1
ATOM 1526 O O . ASN A 1 205 ? -12.404 0.521 -21.451 1.00 88.69 205 ASN A O 1
ATOM 1530 N N . SER A 1 206 ? -11.280 -1.346 -20.915 1.00 85.94 206 SER A N 1
ATOM 1531 C CA . SER A 1 206 ? -10.431 -0.713 -19.909 1.00 85.94 206 SER A CA 1
ATOM 1532 C C . SER A 1 206 ? -9.181 -0.128 -20.556 1.00 85.94 206 SER A C 1
ATOM 1534 O O . SER A 1 206 ? -8.484 -0.808 -21.308 1.00 85.94 206 SER A O 1
ATOM 1536 N N . THR A 1 207 ? -8.844 1.112 -20.204 1.00 85.25 207 THR A N 1
ATOM 1537 C CA . THR A 1 207 ? -7.552 1.735 -20.543 1.00 85.25 207 THR A CA 1
ATOM 1538 C C . THR A 1 207 ? -6.369 1.014 -19.898 1.00 85.25 207 THR A C 1
ATOM 1540 O O . THR A 1 207 ? -5.241 1.160 -20.352 1.00 85.25 207 THR A O 1
ATOM 1543 N N . TYR A 1 208 ? -6.629 0.201 -18.873 1.00 82.19 208 TYR A N 1
ATOM 1544 C CA . TYR A 1 208 ? -5.631 -0.580 -18.148 1.00 82.19 208 TYR A CA 1
ATOM 1545 C C . TYR A 1 208 ? -5.538 -2.027 -18.642 1.00 82.19 208 TYR A C 1
ATOM 1547 O O . TYR A 1 208 ? -5.017 -2.880 -17.932 1.00 82.19 208 TYR A O 1
ATOM 1555 N N . HIS A 1 209 ? -6.066 -2.346 -19.828 1.00 87.75 209 HIS A N 1
ATOM 1556 C CA . HIS A 1 209 ? -5.988 -3.699 -20.378 1.00 87.75 209 HIS A CA 1
ATOM 1557 C C . HIS A 1 209 ? -4.538 -4.225 -20.385 1.00 87.75 209 HIS A C 1
ATOM 1559 O O . HIS A 1 209 ? -3.621 -3.560 -20.866 1.00 87.75 209 HIS A O 1
ATOM 1565 N N . GLY A 1 210 ? -4.324 -5.429 -19.851 1.00 8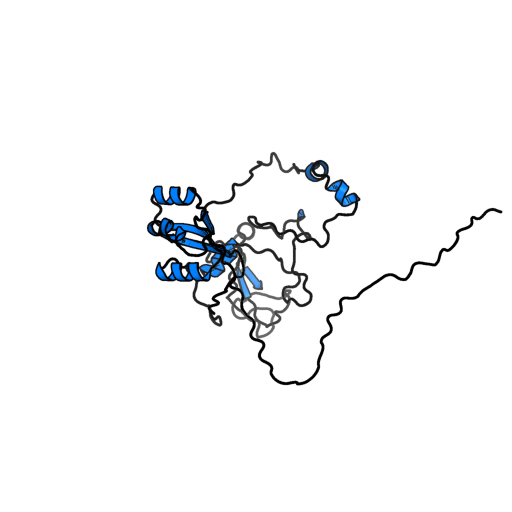6.19 210 GLY A N 1
ATOM 1566 C CA . GLY A 1 210 ? -3.013 -6.063 -19.699 1.00 86.19 210 GLY A CA 1
ATOM 1567 C C . GLY A 1 210 ? -2.224 -5.649 -18.450 1.00 86.19 210 GLY A C 1
ATOM 1568 O O . GLY A 1 210 ? -1.187 -6.256 -18.168 1.00 86.19 210 GLY A O 1
ATOM 1569 N N . TRP A 1 211 ? -2.690 -4.673 -17.666 1.00 84.81 211 TRP A N 1
ATOM 1570 C CA . TRP A 1 211 ? -2.041 -4.300 -16.406 1.00 84.81 211 TRP A CA 1
ATOM 1571 C C . TRP A 1 211 ? -2.269 -5.371 -15.335 1.00 84.81 211 TRP A C 1
ATOM 1573 O O . TRP A 1 211 ? -3.318 -6.023 -15.343 1.00 84.81 211 TRP A O 1
ATOM 1583 N N . PRO A 1 212 ? -1.316 -5.578 -14.410 1.00 83.94 212 PRO A N 1
ATOM 1584 C CA . PRO A 1 212 ? -1.535 -6.437 -13.254 1.00 83.94 212 PRO A CA 1
ATOM 1585 C C . PRO A 1 212 ? -2.773 -6.034 -12.447 1.00 83.94 212 PRO A C 1
ATOM 1587 O O . PRO A 1 212 ? -2.990 -4.855 -12.184 1.00 83.94 212 PRO A O 1
ATOM 1590 N N . LEU A 1 213 ? -3.568 -7.020 -12.022 1.00 85.31 213 LEU A N 1
ATOM 1591 C CA . LEU A 1 213 ? -4.689 -6.791 -11.097 1.00 85.31 213 LEU A CA 1
ATOM 1592 C C . LEU A 1 213 ? -4.236 -6.656 -9.638 1.00 85.31 213 LEU A C 1
ATOM 1594 O O . LEU A 1 213 ? -4.967 -6.121 -8.808 1.00 85.31 213 LEU A O 1
ATOM 1598 N N . MET A 1 214 ? -3.056 -7.181 -9.318 1.00 82.31 214 MET A N 1
ATOM 1599 C CA . MET A 1 214 ? -2.496 -7.146 -7.976 1.00 82.31 214 MET A CA 1
ATOM 1600 C C . MET A 1 214 ? -1.688 -5.865 -7.764 1.00 82.31 214 MET A C 1
ATOM 1602 O O . MET A 1 214 ? -0.897 -5.478 -8.620 1.00 82.31 214 MET A O 1
ATOM 1606 N N . PHE A 1 215 ? -1.861 -5.256 -6.595 1.00 78.56 215 PHE A N 1
ATOM 1607 C CA . PHE A 1 215 ? -1.117 -4.090 -6.133 1.00 78.56 215 PHE A CA 1
ATOM 1608 C C . PHE A 1 215 ? -0.473 -4.378 -4.774 1.00 78.56 215 PHE A C 1
ATOM 1610 O O . PHE A 1 215 ? -0.909 -5.277 -4.049 1.00 78.56 215 PHE A O 1
ATOM 1617 N N . ASP A 1 216 ? 0.556 -3.610 -4.414 1.00 81.94 216 ASP A N 1
ATOM 1618 C CA . ASP A 1 216 ? 1.120 -3.678 -3.069 1.00 81.94 216 ASP A CA 1
ATOM 1619 C C . ASP A 1 216 ? 0.245 -2.891 -2.085 1.00 81.94 216 ASP A C 1
ATOM 1621 O O . ASP A 1 216 ? 0.202 -1.661 -2.096 1.00 81.94 216 ASP A O 1
ATOM 1625 N N . HIS A 1 217 ? -0.472 -3.618 -1.230 1.00 79.44 217 HIS A N 1
ATOM 1626 C CA . HIS A 1 217 ? -1.368 -3.053 -0.220 1.00 79.44 217 HIS A CA 1
ATOM 1627 C C . HIS A 1 217 ? -0.681 -2.071 0.743 1.00 79.44 217 HIS A C 1
ATOM 1629 O O . HIS A 1 217 ? -1.296 -1.079 1.128 1.00 79.44 217 HIS A O 1
ATOM 1635 N N . ASN A 1 218 ? 0.586 -2.308 1.101 1.00 80.94 218 ASN A N 1
ATOM 1636 C CA . ASN A 1 218 ? 1.328 -1.418 1.994 1.00 80.94 218 ASN A CA 1
ATOM 1637 C C . ASN A 1 218 ? 1.646 -0.088 1.307 1.00 80.94 218 ASN A C 1
ATOM 1639 O O . ASN A 1 218 ? 1.381 0.971 1.870 1.00 80.94 218 ASN A O 1
ATOM 1643 N N . SER A 1 219 ? 2.130 -0.136 0.065 1.00 87.00 219 SER A N 1
ATOM 1644 C CA . SER A 1 219 ? 2.351 1.059 -0.757 1.00 87.00 219 SER A CA 1
ATOM 1645 C C . SER A 1 219 ? 1.065 1.840 -0.983 1.00 87.00 219 SER A C 1
ATOM 1647 O O . SER A 1 219 ? 1.068 3.060 -0.865 1.00 87.00 219 SER A O 1
ATOM 1649 N N . MET A 1 220 ? -0.048 1.143 -1.231 1.00 85.75 220 MET A N 1
ATOM 1650 C CA . MET A 1 220 ? -1.362 1.774 -1.358 1.00 85.75 220 MET A CA 1
ATO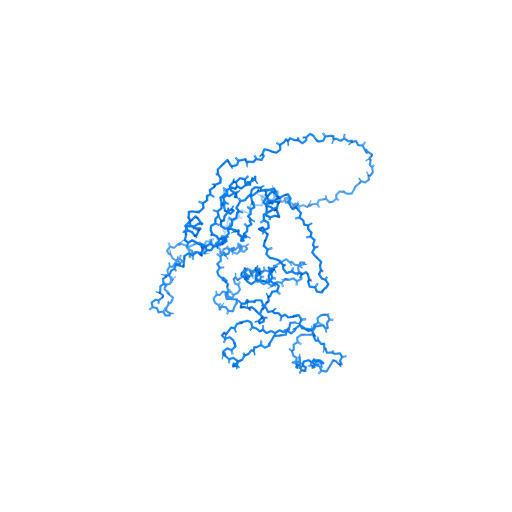M 1651 C C . MET A 1 220 ? -1.763 2.512 -0.077 1.00 85.75 220 MET A C 1
ATOM 1653 O O . MET A 1 220 ? -2.245 3.640 -0.148 1.00 85.75 220 MET A O 1
ATOM 1657 N N . TYR A 1 221 ? -1.560 1.893 1.090 1.00 84.12 221 TYR A N 1
ATOM 1658 C CA . TYR A 1 221 ? -1.846 2.527 2.375 1.00 84.12 221 TYR A CA 1
ATOM 1659 C C . TYR A 1 221 ? -1.002 3.791 2.565 1.00 84.12 221 TYR A C 1
ATOM 1661 O O . TYR A 1 221 ? -1.563 4.852 2.824 1.00 84.12 221 TYR A O 1
ATOM 1669 N N . THR A 1 222 ? 0.319 3.707 2.384 1.00 87.62 222 THR A N 1
ATOM 1670 C CA . THR A 1 222 ? 1.223 4.861 2.520 1.00 87.62 222 THR A CA 1
ATOM 1671 C C . THR A 1 222 ? 0.867 5.982 1.547 1.00 87.62 222 THR A C 1
ATOM 1673 O O . THR A 1 222 ? 0.799 7.140 1.951 1.00 87.62 222 THR A O 1
ATOM 1676 N N . TRP A 1 223 ? 0.557 5.652 0.294 1.00 87.06 223 TRP A N 1
ATOM 1677 C CA . TRP A 1 223 ? 0.144 6.643 -0.694 1.00 87.06 223 TRP A CA 1
ATOM 1678 C C . TRP A 1 223 ? -1.185 7.316 -0.316 1.00 87.06 223 TRP A C 1
ATOM 1680 O O . TRP A 1 223 ? -1.271 8.538 -0.288 1.00 87.06 223 TRP A O 1
ATOM 1690 N N . MET A 1 224 ? -2.213 6.547 0.054 1.00 84.81 224 MET A N 1
ATOM 1691 C CA . MET A 1 224 ? -3.540 7.090 0.378 1.00 84.81 224 MET A CA 1
ATOM 1692 C C . MET A 1 224 ? -3.564 7.894 1.691 1.00 84.81 224 MET A C 1
ATOM 1694 O O . MET A 1 224 ? -4.302 8.874 1.812 1.00 84.81 224 MET A O 1
ATOM 1698 N N . VAL A 1 225 ? -2.813 7.449 2.700 1.00 84.50 225 VAL A N 1
ATOM 1699 C CA . VAL A 1 225 ? -2.825 8.028 4.053 1.00 84.50 225 VAL A CA 1
ATOM 1700 C C . VAL A 1 225 ? -1.836 9.180 4.169 1.00 84.50 225 VAL A C 1
ATOM 1702 O O . VAL A 1 225 ? -2.199 10.247 4.671 1.00 84.50 225 VAL A O 1
ATOM 1705 N N . ASP A 1 226 ? -0.606 8.978 3.695 1.00 86.62 226 ASP A N 1
ATOM 1706 C CA . ASP A 1 226 ? 0.486 9.935 3.865 1.00 86.62 226 ASP A CA 1
ATOM 1707 C C . ASP A 1 226 ? 0.758 10.772 2.610 1.00 86.62 226 ASP A C 1
ATOM 1709 O O . ASP A 1 226 ? 1.394 11.815 2.726 1.00 86.62 226 ASP A O 1
ATOM 1713 N N . GLY A 1 227 ? 0.258 10.369 1.435 1.00 87.50 227 GLY A N 1
ATOM 1714 C CA . GLY A 1 227 ? 0.558 11.038 0.163 1.00 87.50 227 GLY A CA 1
ATOM 1715 C C . GLY A 1 227 ? 1.961 10.739 -0.364 1.00 87.50 227 GLY A C 1
ATOM 1716 O O . GLY A 1 227 ? 2.389 11.359 -1.330 1.00 87.50 227 GLY A O 1
ATOM 1717 N N . ASN A 1 228 ? 2.675 9.800 0.262 1.00 89.38 228 ASN A N 1
ATOM 1718 C CA . ASN A 1 228 ? 4.073 9.532 -0.042 1.00 89.38 228 ASN A CA 1
ATOM 1719 C C . ASN A 1 228 ? 4.209 8.341 -0.994 1.00 89.38 228 ASN A C 1
ATOM 1721 O O . ASN A 1 228 ? 3.505 7.336 -0.875 1.00 89.38 228 ASN A O 1
ATOM 1725 N N . ALA A 1 229 ? 5.196 8.425 -1.876 1.00 91.38 229 ALA A N 1
ATOM 1726 C CA . ALA A 1 229 ? 5.683 7.327 -2.702 1.00 91.38 229 ALA A CA 1
ATOM 1727 C C . ALA A 1 229 ? 7.220 7.281 -2.617 1.00 91.38 229 ALA A C 1
ATOM 1729 O O . ALA A 1 229 ? 7.830 8.044 -1.863 1.00 91.38 229 ALA A O 1
ATOM 1730 N N . TYR A 1 230 ? 7.868 6.344 -3.298 1.00 92.69 230 TYR A N 1
ATOM 1731 C CA . TYR A 1 230 ? 9.322 6.341 -3.434 1.00 92.69 230 TYR A CA 1
ATOM 1732 C C . TYR A 1 230 ? 9.767 7.559 -4.268 1.00 92.69 230 TYR A C 1
ATOM 1734 O O . TYR A 1 230 ? 9.162 7.785 -5.314 1.00 92.69 230 TYR A O 1
ATOM 1742 N N . PRO A 1 231 ? 10.797 8.332 -3.865 1.00 91.62 231 PRO A N 1
ATOM 1743 C CA . PRO A 1 231 ? 11.816 8.023 -2.851 1.00 91.62 231 PRO A CA 1
ATOM 1744 C C . PRO A 1 231 ? 11.517 8.505 -1.424 1.00 91.62 231 PRO A C 1
ATOM 1746 O O . PRO A 1 231 ? 12.250 8.157 -0.497 1.00 91.62 231 PRO A O 1
ATOM 1749 N N . GLU A 1 232 ? 10.457 9.283 -1.209 1.00 90.38 232 GLU A N 1
ATOM 1750 C CA . GLU A 1 232 ? 10.121 9.847 0.109 1.00 90.38 232 GLU A CA 1
ATOM 1751 C C . GLU A 1 232 ? 9.744 8.776 1.146 1.00 90.38 232 GLU A C 1
ATOM 1753 O O . GLU A 1 232 ? 9.881 8.976 2.356 1.00 90.38 232 GLU A O 1
ATOM 1758 N N . SER A 1 233 ? 9.292 7.614 0.674 1.00 89.50 233 SER A N 1
ATOM 1759 C CA . SER A 1 233 ? 8.931 6.458 1.490 1.00 89.50 233 SER A CA 1
ATOM 1760 C C . SER A 1 233 ? 9.434 5.147 0.882 1.00 89.50 233 SER A C 1
ATOM 1762 O O . SER A 1 233 ? 9.632 5.021 -0.324 1.00 89.50 233 SER A O 1
ATOM 1764 N N . SER A 1 234 ? 9.626 4.131 1.728 1.00 88.50 234 SER A N 1
ATOM 1765 C CA . SER A 1 234 ? 10.027 2.787 1.291 1.00 88.50 234 SER A CA 1
ATOM 1766 C C . SER A 1 234 ? 8.821 1.997 0.764 1.00 88.50 234 SER A C 1
ATOM 1768 O O . SER A 1 234 ? 8.399 1.023 1.387 1.00 88.50 234 SER A O 1
ATOM 1770 N N . THR A 1 235 ? 8.268 2.429 -0.368 1.00 89.50 235 THR A N 1
ATOM 1771 C CA . THR A 1 235 ? 7.120 1.808 -1.046 1.00 89.50 235 THR A CA 1
ATOM 1772 C C . THR A 1 235 ? 7.520 1.263 -2.419 1.00 89.50 235 THR A C 1
ATOM 1774 O O . THR A 1 235 ? 8.566 1.606 -2.960 1.00 89.50 235 THR A O 1
ATOM 1777 N N . TRP A 1 236 ? 6.691 0.388 -2.982 1.00 87.19 236 TRP A N 1
ATOM 1778 C CA . TRP A 1 236 ? 6.777 -0.110 -4.357 1.00 87.19 236 TRP A CA 1
ATOM 1779 C C . TRP A 1 236 ? 6.103 0.817 -5.377 1.00 87.19 236 TRP A C 1
ATOM 1781 O O . TRP A 1 236 ? 6.105 0.513 -6.569 1.00 87.19 236 TRP A O 1
ATOM 1791 N N . TYR A 1 237 ? 5.518 1.930 -4.932 1.00 89.00 237 TYR A N 1
ATOM 1792 C CA . TYR A 1 237 ? 4.998 2.976 -5.809 1.00 89.00 237 TYR A CA 1
ATOM 1793 C C . TYR A 1 237 ? 6.080 4.026 -6.005 1.00 89.00 237 TYR A C 1
ATOM 1795 O O . TYR A 1 237 ? 6.685 4.471 -5.036 1.00 89.00 237 TYR A O 1
ATOM 1803 N N . ALA A 1 238 ? 6.328 4.408 -7.252 1.00 91.62 238 ALA A N 1
ATOM 1804 C CA . ALA A 1 238 ? 7.248 5.485 -7.580 1.00 91.62 238 ALA A CA 1
ATOM 1805 C C . ALA A 1 238 ? 6.479 6.801 -7.693 1.00 91.62 238 ALA A C 1
ATOM 1807 O O . ALA A 1 238 ? 5.410 6.840 -8.304 1.00 91.62 238 ALA A O 1
ATOM 1808 N N . ASP A 1 239 ? 7.026 7.867 -7.119 1.00 91.50 239 ASP A N 1
ATOM 1809 C CA . ASP A 1 239 ? 6.579 9.222 -7.403 1.00 91.50 239 ASP A CA 1
ATOM 1810 C C . ASP A 1 239 ? 7.005 9.582 -8.828 1.00 91.50 239 ASP A C 1
ATOM 1812 O O . ASP A 1 239 ? 8.196 9.655 -9.136 1.00 91.50 239 ASP A O 1
ATOM 1816 N N . THR A 1 240 ? 6.013 9.766 -9.698 1.00 91.62 240 THR A N 1
ATOM 1817 C CA . THR A 1 240 ? 6.201 10.211 -11.081 1.00 91.62 240 THR A CA 1
ATOM 1818 C C . THR A 1 240 ? 5.496 11.542 -11.352 1.00 91.62 240 THR A C 1
ATOM 1820 O O . THR A 1 240 ? 4.988 11.786 -12.451 1.00 91.62 240 THR A O 1
ATOM 1823 N N . SER A 1 241 ? 5.374 12.383 -10.321 1.00 88.81 241 SER A N 1
ATOM 1824 C CA . SER A 1 241 ? 4.729 13.699 -10.402 1.00 88.81 241 SER A CA 1
ATOM 1825 C C . SER A 1 241 ? 5.539 14.730 -11.189 1.00 88.81 241 SER A C 1
ATOM 1827 O O . SER A 1 241 ? 4.985 15.746 -11.612 1.00 88.81 241 SER A O 1
ATOM 1829 N N . VAL A 1 242 ? 6.831 14.475 -11.415 1.00 90.88 242 VAL A N 1
ATOM 1830 C CA . VAL A 1 242 ? 7.678 15.297 -12.281 1.00 90.88 242 VAL A CA 1
ATOM 1831 C C . VAL A 1 242 ? 7.301 15.024 -13.734 1.00 90.88 242 VAL A C 1
ATOM 1833 O O . VAL A 1 242 ? 7.347 13.881 -14.181 1.00 90.88 242 VAL A O 1
ATOM 1836 N N . ILE A 1 243 ? 6.926 16.075 -14.462 1.00 92.38 243 ILE A N 1
ATOM 1837 C CA . ILE A 1 243 ? 6.500 15.995 -15.862 1.00 92.38 243 ILE A CA 1
ATOM 1838 C C . ILE A 1 243 ? 7.483 16.774 -16.723 1.00 92.38 243 ILE A C 1
ATOM 1840 O O . ILE A 1 243 ? 7.867 17.885 -16.365 1.00 92.38 243 ILE A O 1
ATOM 1844 N N . ASP A 1 244 ? 7.830 16.203 -17.866 1.00 93.12 244 ASP A N 1
ATOM 1845 C CA . ASP A 1 244 ? 8.719 16.786 -18.861 1.00 93.12 244 ASP A CA 1
ATOM 1846 C C . ASP A 1 244 ? 8.162 16.566 -20.281 1.00 93.12 244 ASP A C 1
ATOM 1848 O O . ASP A 1 244 ? 7.220 15.793 -20.484 1.00 93.12 244 ASP A O 1
ATOM 1852 N N . TYR A 1 245 ? 8.708 17.277 -21.263 1.00 92.38 245 TYR A N 1
ATOM 1853 C CA . TYR A 1 245 ? 8.175 17.375 -22.622 1.00 92.38 245 TYR A CA 1
ATOM 1854 C C . TYR A 1 245 ? 9.305 17.344 -23.653 1.00 92.38 245 TYR A C 1
ATOM 1856 O O . TYR A 1 245 ? 10.428 17.735 -23.360 1.00 92.38 245 TYR A O 1
ATOM 1864 N N . ASP A 1 246 ? 8.986 16.913 -24.872 1.00 90.19 246 ASP A N 1
ATOM 1865 C CA . ASP A 1 246 ? 9.840 17.076 -26.056 1.00 90.19 246 ASP A CA 1
ATOM 1866 C C . ASP A 1 246 ? 9.121 18.018 -27.036 1.00 90.19 246 ASP A C 1
ATOM 1868 O O . ASP A 1 246 ? 8.355 17.596 -27.911 1.00 90.19 246 ASP A O 1
ATOM 1872 N N . ASN A 1 247 ? 9.262 19.327 -26.817 1.00 89.88 247 ASN A N 1
ATOM 1873 C CA . ASN A 1 247 ? 8.489 20.334 -27.539 1.00 89.88 247 ASN A CA 1
ATOM 1874 C C . ASN A 1 247 ? 9.054 20.651 -28.936 1.00 89.88 247 ASN A C 1
ATOM 1876 O O . ASN A 1 247 ? 8.348 21.252 -29.754 1.00 89.88 247 ASN A O 1
ATOM 1880 N N . ASP A 1 248 ? 10.299 20.270 -29.233 1.00 89.75 248 ASP A N 1
ATOM 1881 C CA . ASP A 1 248 ? 10.902 20.413 -30.564 1.00 89.75 248 ASP A CA 1
ATOM 1882 C C . ASP A 1 248 ? 11.030 19.090 -31.346 1.00 89.75 248 ASP A C 1
ATOM 1884 O O . ASP A 1 248 ? 11.379 19.112 -32.533 1.00 89.75 248 ASP A O 1
ATOM 1888 N N . SER A 1 249 ? 10.590 17.981 -30.741 1.00 87.31 249 SER A N 1
ATOM 1889 C CA . SER A 1 249 ? 10.536 16.633 -31.318 1.00 87.31 249 SER A CA 1
ATOM 1890 C C . SER A 1 249 ? 11.905 16.127 -31.774 1.00 87.31 249 SER A C 1
ATOM 1892 O O . SER A 1 249 ? 12.011 15.437 -32.798 1.00 87.31 249 SER A O 1
ATOM 1894 N N . ASP A 1 250 ? 12.966 16.497 -31.055 1.00 89.81 250 ASP A N 1
ATOM 1895 C CA . ASP A 1 250 ? 14.336 16.069 -31.342 1.00 89.81 250 ASP A CA 1
ATOM 1896 C C . ASP A 1 250 ? 14.709 14.732 -30.664 1.00 89.81 250 ASP A C 1
ATOM 1898 O O . ASP A 1 250 ? 15.765 14.152 -30.958 1.00 89.81 250 ASP A O 1
ATOM 1902 N N . GLY A 1 251 ? 13.801 14.184 -29.847 1.00 89.06 251 GLY A N 1
ATOM 1903 C CA . GLY A 1 251 ? 13.977 12.942 -29.103 1.00 89.06 251 GLY A CA 1
ATOM 1904 C C . GLY A 1 251 ? 14.718 13.122 -27.779 1.00 89.06 251 GLY A C 1
ATOM 1905 O O . GLY A 1 251 ? 15.194 12.126 -27.216 1.00 89.06 251 GLY A O 1
ATOM 1906 N N . ILE A 1 252 ? 14.846 14.353 -27.290 1.00 92.50 252 ILE A N 1
ATOM 1907 C CA . ILE A 1 252 ? 15.430 14.711 -26.003 1.00 92.50 252 ILE A CA 1
ATOM 1908 C C . ILE A 1 252 ? 14.403 15.533 -25.225 1.00 92.50 252 ILE A C 1
ATOM 1910 O O . ILE A 1 252 ? 13.787 16.449 -25.748 1.00 92.50 252 ILE A O 1
ATOM 1914 N N . LEU A 1 253 ? 14.216 15.206 -23.949 1.00 91.88 253 LEU A N 1
ATOM 1915 C CA . LEU A 1 253 ? 13.325 15.986 -23.100 1.00 91.88 253 LEU A CA 1
ATOM 1916 C C . LEU A 1 253 ? 13.931 17.353 -22.750 1.00 91.88 253 LEU A C 1
ATOM 1918 O O . LEU A 1 253 ? 15.117 17.447 -22.418 1.00 91.88 253 LEU A O 1
ATOM 1922 N N . ASP A 1 254 ? 13.104 18.392 -22.784 1.00 90.25 254 ASP A N 1
ATOM 1923 C CA . ASP A 1 254 ? 13.498 19.795 -22.671 1.00 90.25 254 ASP A CA 1
ATOM 1924 C C . ASP A 1 254 ? 14.070 20.154 -21.289 1.00 90.25 254 ASP A C 1
ATOM 1926 O O . ASP A 1 254 ? 15.014 20.946 -21.192 1.00 90.25 254 ASP A O 1
ATOM 1930 N N . GLU A 1 255 ? 13.510 19.601 -20.205 1.00 91.00 255 GLU A N 1
ATOM 1931 C CA . GLU A 1 255 ? 13.911 19.948 -18.836 1.00 91.00 255 GLU A CA 1
ATOM 1932 C C . GLU A 1 255 ? 14.994 19.006 -18.286 1.00 91.00 255 GLU A C 1
ATOM 1934 O O . GLU A 1 255 ? 16.034 19.457 -17.796 1.00 91.00 255 GLU A O 1
ATOM 1939 N N . SER A 1 256 ? 14.787 17.695 -18.392 1.00 89.88 256 SER A N 1
ATOM 1940 C CA . SER A 1 256 ? 15.693 16.661 -17.871 1.00 89.88 256 SER A CA 1
ATOM 1941 C C . SER A 1 256 ? 16.858 16.336 -18.804 1.00 89.88 256 SER A C 1
ATOM 1943 O O . SER A 1 256 ? 17.894 15.842 -18.347 1.00 89.88 256 SER A O 1
ATOM 1945 N N . GLY A 1 257 ? 16.717 16.591 -20.109 1.00 90.44 257 GLY A N 1
ATOM 1946 C CA . GLY A 1 257 ? 17.704 16.208 -21.118 1.00 90.44 257 GLY A CA 1
ATOM 1947 C C . GLY A 1 257 ? 17.773 14.700 -21.378 1.00 90.44 257 GLY A C 1
ATOM 1948 O O . GLY A 1 257 ? 18.779 14.219 -21.912 1.00 90.44 257 GLY A O 1
ATOM 1949 N N . PHE A 1 258 ? 16.764 13.920 -20.972 1.00 89.44 258 PHE A N 1
ATOM 1950 C CA . PHE A 1 258 ? 16.753 12.482 -21.230 1.00 89.44 258 PHE A CA 1
ATOM 1951 C C . PHE A 1 258 ? 16.501 12.180 -22.701 1.00 89.44 258 PHE A C 1
ATOM 1953 O O . PHE A 1 258 ? 15.595 12.718 -23.324 1.00 89.44 258 PHE A O 1
ATOM 1960 N N . ASN A 1 259 ? 17.302 11.266 -23.246 1.00 90.94 259 ASN A N 1
ATOM 1961 C CA . ASN A 1 259 ? 17.142 10.797 -24.611 1.00 90.94 259 ASN A CA 1
ATOM 1962 C C . ASN A 1 259 ? 16.057 9.712 -24.661 1.00 90.94 259 ASN A C 1
ATOM 1964 O O . ASN A 1 259 ? 16.261 8.602 -24.165 1.00 90.94 259 ASN A O 1
ATOM 1968 N N . ILE A 1 260 ? 14.935 10.037 -25.295 1.00 89.19 260 ILE A N 1
ATOM 1969 C CA . ILE A 1 260 ? 13.776 9.159 -25.482 1.00 89.19 260 ILE A CA 1
ATOM 1970 C C . ILE A 1 260 ? 13.770 8.471 -26.856 1.00 89.19 260 ILE A C 1
ATOM 1972 O O . ILE A 1 260 ? 12.818 7.766 -27.198 1.00 89.19 260 ILE A O 1
ATOM 1976 N N . SER A 1 261 ? 14.841 8.610 -27.649 1.00 86.31 261 SER A N 1
ATOM 1977 C CA . SER A 1 261 ? 14.955 7.930 -28.943 1.00 86.31 261 SER A CA 1
ATOM 1978 C C . SER A 1 261 ? 14.898 6.402 -28.779 1.00 86.31 261 SER A C 1
ATOM 1980 O O . SER A 1 261 ? 15.771 5.768 -28.185 1.00 86.31 261 SER A O 1
ATOM 1982 N N . GLY A 1 262 ? 13.840 5.792 -29.319 1.00 82.88 262 GLY A N 1
ATOM 1983 C CA . GLY A 1 262 ? 13.585 4.349 -29.222 1.00 82.88 262 GLY A CA 1
ATOM 1984 C C . GLY A 1 262 ? 12.569 3.937 -28.153 1.00 82.88 262 GLY A C 1
ATOM 1985 O O . GLY A 1 262 ? 12.262 2.749 -28.058 1.00 82.88 262 GLY A O 1
ATOM 1986 N N . VAL A 1 263 ? 12.023 4.889 -27.395 1.00 84.50 263 VAL A N 1
ATOM 1987 C CA . VAL A 1 263 ? 10.824 4.694 -26.568 1.00 84.50 263 VAL A CA 1
ATOM 1988 C C . VAL A 1 263 ? 9.586 5.037 -27.407 1.00 84.50 263 VAL A C 1
ATOM 1990 O O . VAL A 1 263 ? 9.670 5.809 -28.362 1.00 84.50 263 VAL A O 1
ATOM 1993 N N . ASN A 1 264 ? 8.436 4.431 -27.102 1.00 82.00 264 ASN A N 1
ATOM 1994 C CA . ASN A 1 264 ? 7.179 4.826 -27.740 1.00 82.00 264 ASN A CA 1
ATOM 1995 C C . ASN A 1 264 ? 6.815 6.262 -27.328 1.00 82.00 264 ASN A C 1
ATOM 1997 O O . ASN A 1 264 ? 6.983 6.629 -26.168 1.00 82.00 264 ASN A O 1
ATOM 2001 N N . GLU A 1 265 ? 6.296 7.051 -28.269 1.00 79.88 265 GLU A N 1
ATOM 2002 C CA . GLU A 1 265 ? 5.831 8.414 -27.995 1.00 79.88 265 GLU A CA 1
ATOM 2003 C C . GLU A 1 265 ? 4.681 8.412 -26.976 1.00 79.88 265 GLU A C 1
ATOM 2005 O O . GLU A 1 265 ? 3.794 7.549 -27.023 1.00 79.88 265 GLU A O 1
ATOM 2010 N N . SER A 1 266 ? 4.693 9.390 -26.066 1.00 84.19 266 SER A N 1
ATOM 2011 C CA . SER A 1 266 ? 3.594 9.597 -25.123 1.00 84.19 266 SER A CA 1
ATOM 2012 C C . SER A 1 266 ? 2.314 9.976 -25.875 1.00 84.19 266 SER A C 1
ATOM 2014 O O . SER A 1 266 ? 2.329 10.808 -26.781 1.00 84.19 266 SER A O 1
ATOM 2016 N N . LEU A 1 267 ? 1.176 9.391 -25.485 1.00 82.56 267 LEU A N 1
ATOM 2017 C CA . LEU A 1 267 ? -0.121 9.686 -26.110 1.00 82.56 267 LEU A CA 1
ATOM 2018 C C . LEU A 1 267 ? -0.613 11.111 -25.812 1.00 82.56 267 LEU A C 1
ATOM 2020 O O . LEU A 1 267 ? -1.369 11.667 -26.610 1.00 82.56 267 LEU A O 1
ATOM 2024 N N . SER A 1 268 ? -0.225 11.681 -24.667 1.00 84.19 268 SER A N 1
ATOM 2025 C CA . SER A 1 268 ? -0.534 13.063 -24.275 1.00 84.19 268 SER A CA 1
ATOM 2026 C C . SER A 1 268 ? 0.563 14.054 -24.672 1.00 84.19 268 SER A C 1
ATOM 2028 O O . SER A 1 268 ? 0.295 15.252 -24.715 1.00 84.19 268 SER A O 1
ATOM 2030 N N . GLY A 1 269 ? 1.774 13.568 -24.969 1.00 86.25 269 GLY A N 1
ATOM 2031 C CA . GLY A 1 269 ? 2.977 14.392 -25.132 1.00 86.25 269 GLY A CA 1
ATOM 2032 C C . GLY A 1 269 ? 3.648 14.777 -23.806 1.00 86.25 269 GLY A C 1
ATOM 2033 O O . GLY A 1 269 ? 4.659 15.470 -23.824 1.00 86.25 269 GLY A O 1
ATOM 2034 N N . GLU A 1 270 ? 3.100 14.322 -22.677 1.00 90.31 270 GLU A N 1
ATOM 2035 C CA . GLU A 1 270 ? 3.675 14.469 -21.336 1.00 90.31 270 GLU A CA 1
ATOM 2036 C C . GLU A 1 270 ? 4.472 13.210 -20.987 1.00 90.31 270 GLU A C 1
ATOM 2038 O O . GLU A 1 270 ? 3.969 12.096 -21.164 1.00 90.31 270 GLU A O 1
ATOM 2043 N N . TYR A 1 271 ? 5.693 13.385 -20.486 1.00 90.56 271 TYR A N 1
ATOM 2044 C CA . TYR A 1 271 ? 6.542 12.309 -19.983 1.00 90.56 271 TYR A CA 1
ATOM 2045 C C . TYR A 1 271 ? 6.658 12.414 -18.474 1.00 90.56 271 TYR A C 1
ATOM 2047 O O . TYR A 1 271 ? 7.073 13.446 -17.948 1.00 90.56 271 TYR A O 1
ATOM 2055 N N . HIS A 1 272 ? 6.314 11.340 -17.774 1.00 92.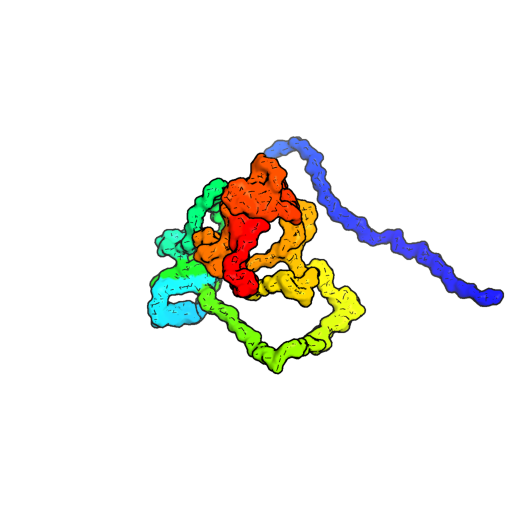06 272 HIS A N 1
ATOM 2056 C CA . HIS A 1 272 ? 6.384 11.300 -16.322 1.00 92.06 272 HIS A CA 1
ATOM 2057 C C . HIS A 1 272 ? 7.718 10.703 -15.878 1.00 92.06 272 HIS A C 1
ATOM 2059 O O . HIS A 1 272 ? 8.114 9.623 -16.320 1.00 92.06 272 HIS A O 1
ATOM 2065 N N . LEU A 1 273 ? 8.416 11.402 -14.988 1.00 92.19 273 LEU A N 1
ATOM 2066 C CA . LEU A 1 273 ? 9.744 11.040 -14.504 1.00 92.19 273 LEU A CA 1
ATOM 2067 C C . LEU A 1 273 ? 9.682 10.639 -13.036 1.00 92.19 273 LEU A C 1
ATOM 2069 O O . LEU A 1 273 ? 9.049 11.319 -12.234 1.00 92.19 273 LEU A O 1
ATOM 2073 N N . GLY A 1 274 ? 10.395 9.576 -12.677 1.00 93.19 274 GLY A N 1
ATOM 2074 C CA . GLY A 1 274 ? 10.527 9.138 -11.290 1.00 93.19 274 GLY A CA 1
ATOM 2075 C C . GLY A 1 274 ? 11.735 8.241 -11.078 1.00 93.19 274 GLY A C 1
ATOM 2076 O O . GLY A 1 274 ? 12.626 8.151 -11.926 1.00 93.19 274 GLY A O 1
ATOM 2077 N N . GLU A 1 275 ? 11.745 7.517 -9.964 1.00 93.19 275 GLU A N 1
ATOM 2078 C CA . GLU A 1 275 ? 12.810 6.573 -9.629 1.00 93.19 275 GLU A CA 1
ATOM 2079 C C . GLU A 1 275 ? 12.260 5.180 -9.288 1.00 93.19 275 GLU A C 1
ATOM 2081 O O . GLU A 1 275 ? 11.193 5.032 -8.694 1.00 93.19 275 GLU A O 1
ATOM 2086 N N . HIS A 1 276 ? 12.998 4.130 -9.652 1.00 91.94 276 HIS A N 1
ATOM 2087 C CA . HIS A 1 276 ? 12.584 2.751 -9.422 1.00 91.94 276 HIS A CA 1
ATOM 2088 C C . HIS A 1 276 ? 12.800 2.335 -7.950 1.00 91.94 276 HIS A C 1
ATOM 2090 O O . HIS A 1 276 ? 13.927 2.418 -7.450 1.00 91.94 276 HIS A O 1
ATOM 2096 N N . PRO A 1 277 ? 11.779 1.785 -7.265 1.00 90.31 277 PRO A N 1
ATOM 2097 C CA . PRO A 1 277 ? 11.858 1.490 -5.831 1.00 90.31 277 PRO A CA 1
ATOM 2098 C C . PRO A 1 277 ? 12.707 0.255 -5.470 1.00 90.31 277 PRO A C 1
ATOM 2100 O O . PRO A 1 277 ? 13.159 0.129 -4.328 1.00 90.31 277 PRO A O 1
ATOM 2103 N N . ASP A 1 278 ? 12.945 -0.663 -6.417 1.00 88.19 278 ASP A N 1
ATOM 2104 C CA . ASP A 1 278 ? 13.698 -1.907 -6.176 1.00 88.19 278 ASP A CA 1
ATOM 2105 C C . ASP A 1 278 ? 15.169 -1.660 -5.801 1.00 88.19 278 ASP A C 1
ATOM 2107 O O . ASP A 1 278 ? 16.016 -1.321 -6.632 1.00 88.19 278 ASP A O 1
ATOM 2111 N N . TRP A 1 279 ? 15.494 -1.946 -4.543 1.00 86.44 279 TRP A N 1
ATOM 2112 C CA . TRP A 1 279 ? 16.845 -1.832 -4.008 1.00 86.44 279 TRP A CA 1
ATOM 2113 C C . TRP A 1 279 ? 17.862 -2.755 -4.691 1.00 86.44 279 TRP A C 1
ATOM 2115 O O . TRP A 1 279 ? 19.022 -2.372 -4.817 1.00 86.44 279 TRP A O 1
ATOM 2125 N N . ARG A 1 280 ? 17.465 -3.941 -5.175 1.00 88.56 280 ARG A N 1
ATOM 2126 C CA . ARG A 1 280 ? 18.385 -4.850 -5.883 1.00 88.56 280 ARG A CA 1
ATOM 2127 C C . ARG A 1 280 ? 18.758 -4.306 -7.250 1.00 88.56 280 ARG A C 1
ATOM 2129 O O . ARG A 1 280 ? 19.894 -4.482 -7.697 1.00 88.56 280 ARG A O 1
ATOM 2136 N N . LEU A 1 281 ? 17.804 -3.662 -7.920 1.00 87.25 281 LEU A N 1
ATOM 2137 C CA . LEU A 1 281 ? 18.060 -2.992 -9.185 1.00 87.25 281 LEU A CA 1
ATOM 2138 C C . LEU A 1 281 ? 19.029 -1.824 -8.979 1.00 87.25 281 LEU A C 1
ATOM 2140 O O . LEU A 1 281 ? 19.998 -1.719 -9.731 1.00 87.25 281 LEU A O 1
ATOM 2144 N N . ARG A 1 282 ? 18.836 -1.030 -7.917 1.00 90.75 282 ARG A N 1
ATOM 2145 C CA . ARG A 1 282 ? 19.769 0.042 -7.536 1.00 90.75 282 ARG A CA 1
ATOM 2146 C C . ARG A 1 282 ? 21.171 -0.475 -7.231 1.00 90.75 282 ARG A C 1
ATOM 2148 O O . ARG A 1 282 ? 22.141 0.050 -7.771 1.00 90.75 282 ARG A O 1
ATOM 2155 N N . ASP A 1 283 ? 21.293 -1.549 -6.451 1.00 91.69 283 ASP A N 1
ATOM 2156 C CA . ASP A 1 283 ? 22.587 -2.178 -6.145 1.00 91.69 283 ASP A CA 1
ATOM 2157 C C . ASP A 1 283 ? 23.320 -2.617 -7.420 1.00 91.69 283 ASP A C 1
ATOM 2159 O O . ASP A 1 283 ? 24.533 -2.442 -7.551 1.00 91.69 283 ASP A O 1
ATOM 2163 N N . LYS A 1 284 ? 22.581 -3.170 -8.389 1.00 92.75 284 LYS A N 1
ATOM 2164 C CA . LYS A 1 284 ? 23.137 -3.597 -9.676 1.00 92.75 284 LYS A CA 1
ATOM 2165 C C . LYS A 1 284 ? 23.520 -2.417 -10.571 1.00 92.75 284 LYS A C 1
ATOM 2167 O O . LYS A 1 284 ? 24.516 -2.511 -11.287 1.00 92.75 284 LYS A O 1
ATOM 2172 N N . ALA A 1 285 ? 22.730 -1.348 -10.561 1.00 91.81 285 ALA A N 1
ATOM 2173 C CA . ALA A 1 285 ? 22.986 -0.131 -11.328 1.00 91.81 285 ALA A CA 1
ATOM 2174 C C . ALA A 1 285 ? 24.077 0.754 -10.698 1.00 91.81 285 ALA A C 1
ATOM 2176 O O . ALA A 1 285 ? 24.701 1.546 -11.400 1.00 91.81 285 ALA A O 1
ATOM 2177 N N . GLY A 1 286 ? 24.346 0.588 -9.399 1.00 92.38 286 GLY A N 1
ATOM 2178 C CA . GLY A 1 286 ? 25.298 1.395 -8.639 1.00 92.38 286 GLY A CA 1
ATOM 2179 C C . GLY A 1 286 ? 24.735 2.735 -8.156 1.00 92.38 286 GLY A C 1
ATOM 2180 O O . GLY A 1 286 ? 25.518 3.642 -7.877 1.00 92.38 286 GLY A O 1
ATOM 2181 N N . GLY A 1 287 ? 23.410 2.873 -8.069 1.00 91.56 287 GLY A N 1
ATOM 2182 C CA . GLY A 1 287 ? 22.726 4.105 -7.673 1.00 91.56 287 GLY A CA 1
ATOM 2183 C C . GLY A 1 287 ? 21.226 4.057 -7.958 1.00 91.56 287 GLY A C 1
ATOM 2184 O O . GLY A 1 287 ? 20.697 3.006 -8.325 1.00 91.56 287 GLY A O 1
ATOM 2185 N N . ASP A 1 288 ? 20.552 5.193 -7.787 1.00 90.12 288 ASP A N 1
ATOM 2186 C CA . ASP A 1 288 ? 19.138 5.340 -8.133 1.00 90.12 288 ASP A CA 1
ATOM 2187 C C . ASP A 1 288 ? 18.915 5.102 -9.626 1.00 90.12 288 ASP A C 1
ATOM 2189 O O . ASP A 1 288 ? 19.762 5.410 -10.471 1.00 90.12 288 ASP A O 1
ATOM 2193 N N . VAL A 1 289 ? 17.776 4.494 -9.946 1.00 91.88 289 VAL A N 1
ATOM 2194 C CA . VAL A 1 289 ? 17.451 4.085 -11.312 1.00 91.88 289 VAL A CA 1
ATOM 2195 C C . VAL A 1 289 ? 16.277 4.923 -11.789 1.00 91.88 289 VAL A C 1
ATOM 2197 O O . VAL A 1 289 ? 15.168 4.693 -11.309 1.00 91.88 289 VAL A O 1
ATOM 2200 N N . PRO A 1 290 ? 16.490 5.885 -12.704 1.00 89.31 290 PRO A N 1
ATOM 2201 C CA . PRO A 1 290 ? 15.407 6.714 -13.202 1.00 89.31 290 PRO A CA 1
ATOM 2202 C C . PRO A 1 290 ? 14.432 5.866 -14.018 1.00 89.31 290 PRO A C 1
ATOM 2204 O O . PRO A 1 290 ? 14.834 4.953 -14.748 1.00 89.31 290 PRO A O 1
ATOM 2207 N N . ILE A 1 291 ? 13.150 6.182 -13.894 1.00 90.81 291 ILE A N 1
ATOM 2208 C CA . ILE A 1 291 ? 12.078 5.621 -14.709 1.00 90.81 291 ILE A CA 1
ATOM 2209 C C . ILE A 1 291 ? 11.400 6.736 -15.495 1.00 90.81 291 ILE A C 1
ATOM 2211 O O . ILE A 1 291 ? 11.314 7.876 -15.038 1.00 90.81 291 ILE A O 1
ATOM 2215 N N . LEU A 1 292 ? 10.926 6.370 -16.680 1.00 88.44 292 LEU A N 1
ATOM 2216 C CA . LEU A 1 292 ? 10.165 7.218 -17.581 1.00 88.44 292 LEU A CA 1
ATOM 2217 C C . LEU A 1 292 ? 8.881 6.469 -17.942 1.00 88.44 292 LEU A C 1
ATOM 2219 O O . LEU A 1 292 ? 8.953 5.295 -18.325 1.00 88.44 292 LEU A O 1
ATOM 2223 N N . VAL A 1 293 ? 7.739 7.130 -17.757 1.00 82.62 293 VAL A N 1
ATOM 2224 C CA . VAL A 1 293 ? 6.383 6.591 -17.956 1.00 82.62 293 VAL A CA 1
ATOM 2225 C C . VAL A 1 293 ? 5.631 7.426 -18.980 1.00 82.62 293 VAL A C 1
ATOM 2227 O O . VAL A 1 293 ? 5.730 8.674 -18.912 1.00 82.62 293 VAL A O 1
#

Radius of gyration: 28.81 Å; chains: 1; bounding box: 75×79×80 Å

pLDDT: mean 77.45, std 20.84, range [26.0, 95.5]

Secondary structure (DSSP, 8-state):
--------------S------------------------PPP-----SS-EE-HHHHHHHHTT-SEEEEEEEES-HHHHHHHHHHHT-PPP-PPP-TT----------SS-EEEEEEEEHHHHTTGGGSTTEEEEEETT-PPPP-----SSSS-TTTTHHHHTTHHHHHHTT---TT------SS---TT-GGGTTTS-B---TT-TTTTSBS---HHHHHHHHHH---BTTSS-SSB---EEE--SS-SSB-TTT--B-BTBPPPSSS-EEEEE---HHHHHHHTS--EEE-

Foldseek 3Di:
DDDDDDDPPPDDDDDDDDDPDDDDDDDDDDDDDDDPDPDDPDPQPWDLFAAEDVVLVVCVVVPPFKFKKKWKFLAPLLVVVVCVVQVFDAAFDDDDVPDDDDDDRDNDRGIDIDITIDGSVCPVVVRVRTGTHYIDRPPDDDDDPDDPDPDPDPPPPCVCVVVVVVVCVVVVNPCPPPDDDDPDQDDDCPDPVCPPVFDADCPPPDPRGRPGPDDGPVQVCCCGRVVDDPPVDLHQGWPQVDKWADPVPPQATPPPRDRNVPPDQDPVRIKTKTWGNDPVVQVVVVHTHMDID

Sequence (293 aa):
MRGRLVLVVMALLLSSSLPSTATIGSSGSASSSEEQSSQKPETLLQFPNPWVDGSLLSRVDSGQEAVWVTAITSSLAHLDSWQRKTASIERQAPPGPGESMSQSDEISMGIDHRTFWVNSSLLQKLDSVHGIIALLDAERSPEPYGIVPSGPDPNTVRSGEIHGANDAWDMGYSGEGLIVAVADTGVDFGHPDLNGTQARVEYGNSTYHGWPLMFDHNSMYTWMVDGNAYPESSTWYADTSVIDYDNDSDGILDESGFNISGVNESLSGEYHLGEHPDWRLRDKAGGDVPILV